Protein AF-A0A9C9TJA9-F1 (afdb_monomer)

Solvent-accessible surface area (backbone atoms only — not comparable to full-atom values): 16459 Å² total; per-residue (Å²): 134,87,83,92,86,90,84,87,86,84,85,90,78,91,80,88,77,89,75,87,79,79,89,75,90,73,83,76,78,84,75,74,81,75,71,89,70,82,75,82,78,64,91,88,72,79,74,84,71,80,80,73,92,78,68,75,77,91,68,91,74,79,90,74,82,88,74,81,72,79,72,62,87,61,77,81,62,70,79,78,72,82,62,72,83,33,58,70,54,94,66,78,93,71,72,67,82,57,63,80,79,30,47,89,71,73,66,50,78,64,23,78,81,53,86,82,48,71,66,56,53,54,47,46,65,50,51,70,35,82,90,49,57,66,67,62,30,23,48,54,50,23,52,58,42,55,71,41,57,80,94,50,28,65,59,52,47,32,30,52,47,36,55,43,50,53,52,52,34,53,53,38,42,55,50,53,55,52,45,30,55,48,26,43,50,51,51,55,49,55,50,50,50,52,53,45,52,53,49,45,56,50,47,72,70,42,88,85,57,52,72,65,60,52,49,52,47,49,51,53,45,55,52,52,50,50,56,51,52,57,50,57,64,48,43,61,64,64,56,42,50,61,52,54,54,48,53,49,50,36,49,42,29,47,28,42,62,73,40,109

Organism: NCBI:txid182270

pLDDT: mean 80.6, std 22.9, range [32.38, 98.69]

Foldseek 3Di:
DDDDDDDDDDDDDDDDDDDDDDDDPDDDPDDDPDDDDDDDDDPPDDDPDDDDPPPDDPDDDDDDDDDDDPPDPCPPPDDDDCPPVLQDDPDDDDQADDCVLAADADDLVLLVPDDDDPVLVVLLVVLLDLVDDLVNNLVSLLVVLLPDDPVCSRSSLSNSLSSNRVVLSVVLNVLSVVSSVLSVVLVVLVVVLVVLVVVLVVLVVDPPRDPVNNVVSVVVSVVSVVVSVVSVVCSVVSNCVSVSSVVSSNSNSVSSNVND

Secondary structure (DSSP, 8-state):
------------------------------------PPPPPPTT--PPPPPPTTPPP---PPP-----PPPPGGGG-PPPP---TT--SSS-------HHHH--SS-GGGGGGSPPPHHHHHHHHHHT-TTS-HHHHHHHHHHHHHTS-HHHHHHHHHHHHHHHHHHHHHHHHHHHHHHHHHHHHHHHHHHHHHHHHHHHHHHHH-TT--HHHHHHHHHHHHHHHHHHHHHHHHHHHHHHHHHHHHHHHHHHHHHHHTT-

Mean predicted aligned error: 16.23 Å

Nearest PDB structures (foldseek):
  7n6g-assembly1_3H  TM=7.138E-01  e=9.941E+00  Chlamydomonas reinhardtii
  2efl-assembly1_A-2  TM=2.798E-01  e=6.092E-01  Homo sapiens
  4bne-assembly1_B  TM=3.082E-01  e=1.497E+00  Gallus gallus
  2ap3-assembly1_A  TM=2.832E-01  e=1.570E+00  Staphylococcus aureus subsp. aureus MW2

Radius of gyration: 35.55 Å; Cα contacts (8 Å, |Δi|>4): 160; chains: 1; bounding box: 127×49×78 Å

Sequence (260 aa):
MSTNAHHRMGGAALVAGSLVLLSHLAVLPATAQDGAAPRDIPEGFVLPGPPPVNAPEAGEAKPSSPAETPANPMTFARTPEKGTTDWPCIQRRVDTISPAQIWNGPDVADAANVERTDAMRALVDRVVARRLPLDEAATMVKDFVGELPEAEREATATAIVADILDRLNRERGEVMVGIERYGAKQKALAQRLREQSSEFARLRQQPDTSPTEIEEARQALLWDTRIFDERRQSLTYVCEVPVLIEQRAFGLGRAIASAL

Structure (mmCIF, N/CA/C/O backbone):
data_AF-A0A9C9TJA9-F1
#
_entry.id   AF-A0A9C9TJA9-F1
#
loop_
_atom_site.group_PDB
_atom_site.id
_atom_site.type_symbol
_atom_site.label_atom_id
_atom_site.label_alt_id
_atom_site.label_comp_id
_atom_site.label_asym_id
_atom_site.label_entity_id
_atom_site.label_seq_id
_atom_site.pdbx_PDB_ins_code
_atom_site.Cartn_x
_atom_site.Cartn_y
_atom_site.Cartn_z
_atom_site.occupancy
_atom_site.B_iso_or_equiv
_atom_site.auth_seq_id
_atom_site.auth_comp_id
_atom_site.auth_asym_id
_atom_site.auth_atom_id
_atom_site.pdbx_PDB_model_num
ATOM 1 N N . MET A 1 1 ? -78.404 -13.183 2.599 1.00 40.84 1 MET A N 1
ATOM 2 C CA . MET A 1 1 ? -78.333 -14.515 1.958 1.00 40.84 1 MET A CA 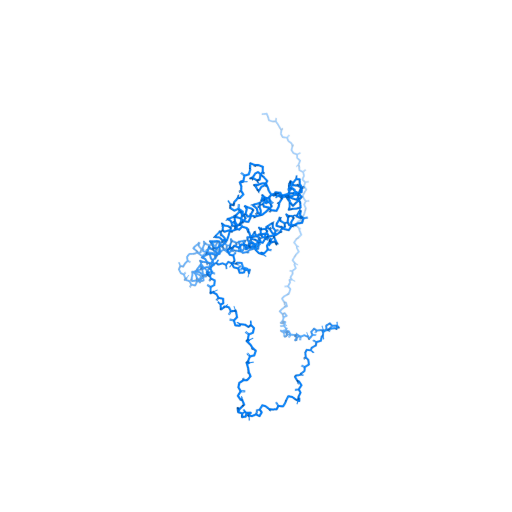1
ATOM 3 C C . MET A 1 1 ? -76.990 -15.100 2.385 1.00 40.84 1 MET A C 1
ATOM 5 O O . MET A 1 1 ? -75.979 -14.563 1.966 1.00 40.84 1 MET A O 1
ATOM 9 N N . SER A 1 2 ? -76.924 -15.839 3.504 1.00 37.56 2 SER A N 1
ATOM 10 C CA . SER A 1 2 ? -77.110 -17.314 3.600 1.00 37.56 2 SER A CA 1
ATOM 11 C C . SER A 1 2 ? -76.107 -18.034 2.689 1.00 37.56 2 SER A C 1
ATOM 13 O O . SER A 1 2 ? -76.121 -17.743 1.502 1.00 37.56 2 SER A O 1
ATOM 15 N N . THR A 1 3 ? -75.189 -18.916 3.105 1.00 39.16 3 THR A N 1
ATOM 16 C CA . THR A 1 3 ? -75.151 -19.995 4.132 1.00 39.16 3 THR A CA 1
ATOM 17 C C . THR A 1 3 ? -73.687 -20.510 4.152 1.00 39.16 3 THR A C 1
ATOM 19 O O . THR A 1 3 ? -73.081 -20.556 3.090 1.00 39.16 3 THR A O 1
ATOM 22 N N . ASN A 1 4 ? -72.964 -20.680 5.266 1.00 40.53 4 ASN A N 1
ATOM 23 C CA . ASN A 1 4 ? -72.946 -21.745 6.293 1.00 40.53 4 ASN A CA 1
ATOM 24 C C . ASN A 1 4 ? -72.588 -23.181 5.823 1.00 40.53 4 ASN A C 1
ATOM 26 O O . ASN A 1 4 ? -73.369 -23.764 5.080 1.00 40.53 4 ASN A O 1
ATOM 30 N N . ALA A 1 5 ? -71.470 -23.742 6.333 1.00 44.88 5 ALA A N 1
ATOM 31 C CA . ALA A 1 5 ? -71.237 -25.145 6.779 1.00 44.88 5 ALA A CA 1
ATOM 32 C C . ALA A 1 5 ? -69.712 -25.392 6.970 1.00 44.88 5 ALA A C 1
ATOM 34 O O . ALA A 1 5 ? -68.953 -25.330 6.013 1.00 44.88 5 ALA A O 1
ATOM 35 N N . HIS A 1 6 ? -69.158 -25.442 8.187 1.00 37.06 6 HIS A N 1
ATOM 36 C CA . HIS A 1 6 ? -69.114 -26.550 9.163 1.00 37.06 6 HIS A CA 1
ATOM 37 C C . HIS A 1 6 ? -68.239 -27.767 8.792 1.00 37.06 6 HIS A C 1
ATOM 39 O O . HIS A 1 6 ? -68.675 -28.671 8.084 1.00 37.06 6 HIS A O 1
ATOM 45 N N . HIS A 1 7 ? -67.098 -27.890 9.483 1.00 42.47 7 HIS A N 1
ATOM 46 C CA . HIS A 1 7 ? -66.641 -29.183 10.002 1.00 42.47 7 HIS A CA 1
ATOM 47 C C . HIS A 1 7 ? -66.142 -29.073 11.458 1.00 42.47 7 HIS A C 1
ATOM 49 O O . HIS A 1 7 ? -65.198 -28.355 11.772 1.00 42.47 7 HIS A O 1
ATOM 55 N N . ARG A 1 8 ? -66.880 -29.763 12.339 1.00 38.34 8 ARG A N 1
ATOM 56 C CA . ARG A 1 8 ? -66.531 -30.292 13.679 1.00 38.34 8 ARG A CA 1
ATOM 57 C C . ARG A 1 8 ? -65.649 -31.551 13.481 1.00 38.34 8 ARG A C 1
ATOM 59 O O . ARG A 1 8 ? -65.614 -32.045 12.366 1.00 38.34 8 ARG A O 1
ATOM 66 N N . MET A 1 9 ? -64.999 -32.235 14.425 1.00 33.66 9 MET A N 1
ATOM 67 C CA . MET A 1 9 ? -64.717 -32.180 15.871 1.00 33.66 9 MET A CA 1
ATOM 68 C C . MET A 1 9 ? -63.611 -33.231 16.136 1.00 33.66 9 MET A C 1
ATOM 70 O O . MET A 1 9 ? -63.484 -34.180 15.367 1.00 33.66 9 MET A O 1
ATOM 74 N N . GLY A 1 10 ? -62.925 -33.128 17.278 1.00 32.38 10 GLY A N 1
ATOM 75 C CA . GLY A 1 10 ? -62.121 -34.198 17.896 1.00 32.38 10 GLY A CA 1
ATOM 76 C C . GLY A 1 10 ? -60.856 -33.614 18.534 1.00 32.38 10 GLY A C 1
ATOM 77 O O . GLY A 1 10 ? -59.990 -33.156 17.809 1.00 32.38 10 GLY A O 1
ATOM 78 N N . GLY A 1 11 ? -60.677 -33.478 19.850 1.00 34.75 11 GLY A N 1
ATOM 79 C CA . GLY A 1 11 ? -61.286 -34.160 20.991 1.00 34.75 11 GLY A CA 1
ATOM 80 C C . GLY A 1 11 ? -60.306 -35.202 21.546 1.00 34.75 11 GLY A C 1
ATOM 81 O O . GLY A 1 11 ? -59.914 -36.086 20.797 1.00 34.75 11 GLY A O 1
ATOM 82 N N . ALA A 1 12 ? -60.009 -35.100 22.851 1.00 37.50 12 ALA A N 1
ATOM 83 C CA . ALA A 1 12 ? -59.157 -35.963 23.697 1.00 37.50 12 ALA A CA 1
ATOM 84 C C . ALA A 1 12 ? -57.653 -35.605 23.722 1.00 37.50 12 ALA A C 1
ATOM 86 O O . ALA A 1 12 ? -57.049 -35.374 22.688 1.00 37.50 12 ALA A O 1
ATOM 87 N N . ALA A 1 13 ? -56.953 -35.562 24.855 1.00 39.84 13 ALA A N 1
ATOM 88 C CA . ALA A 1 13 ? -57.318 -35.644 26.266 1.00 39.84 13 ALA A CA 1
ATOM 89 C C . ALA A 1 13 ? -56.135 -35.081 27.079 1.00 39.84 13 ALA A C 1
ATOM 91 O O . ALA A 1 13 ? -54.977 -35.292 26.722 1.00 39.84 13 ALA A O 1
ATOM 92 N N . LEU A 1 14 ? -56.435 -34.384 28.178 1.00 38.38 14 LEU A N 1
ATOM 93 C CA . LEU A 1 14 ? -55.469 -34.098 29.235 1.00 38.38 14 LEU A CA 1
ATOM 94 C C . LEU A 1 14 ? -55.040 -35.416 29.892 1.00 38.38 14 LEU A C 1
ATOM 96 O O . LEU A 1 14 ? -55.897 -36.185 30.324 1.00 38.38 14 LEU A O 1
ATOM 100 N N . VAL A 1 15 ? -53.736 -35.622 30.064 1.00 41.88 15 VAL A N 1
ATOM 101 C CA . VAL A 1 15 ? -53.210 -36.548 31.072 1.00 41.88 15 VAL A CA 1
ATOM 102 C C . VAL A 1 15 ? -52.389 -35.729 32.056 1.00 41.88 15 VAL A C 1
ATOM 104 O O . VAL A 1 15 ? -51.275 -35.297 31.771 1.00 41.88 15 VAL A O 1
ATOM 107 N N . ALA A 1 16 ? -52.995 -35.485 33.215 1.00 41.03 16 ALA A N 1
ATOM 108 C CA . ALA A 1 16 ? -52.315 -35.025 34.409 1.00 41.03 16 ALA A CA 1
ATOM 109 C C . ALA A 1 16 ? -51.511 -36.200 34.982 1.00 41.03 16 ALA A C 1
ATOM 111 O O . ALA A 1 16 ? -52.085 -37.200 35.408 1.00 41.03 16 ALA A O 1
ATOM 112 N N . GLY A 1 17 ? -50.186 -36.082 34.968 1.00 36.47 17 GLY A N 1
ATOM 113 C CA . GLY A 1 17 ? -49.270 -37.000 35.636 1.00 36.47 17 GLY A CA 1
ATOM 114 C C . GLY A 1 17 ? -48.483 -36.247 36.697 1.00 36.47 17 GLY A C 1
ATOM 115 O O . GLY A 1 17 ? -47.481 -35.608 36.393 1.00 36.47 17 GLY A O 1
ATOM 116 N N . SER A 1 18 ? -48.955 -36.300 37.940 1.00 41.09 18 SER A N 1
ATOM 117 C CA . SER A 1 18 ? -48.202 -35.868 39.114 1.00 41.09 18 SER A CA 1
ATOM 118 C C . SER A 1 18 ? -47.018 -36.812 39.331 1.00 41.09 18 SER A C 1
ATOM 120 O O . SER A 1 18 ? -47.214 -37.950 39.749 1.00 41.09 18 SER A O 1
ATOM 122 N N . LEU A 1 19 ? -45.791 -36.343 39.085 1.00 38.53 19 LEU A N 1
ATOM 123 C CA . LEU A 1 19 ? -44.588 -36.967 39.635 1.00 38.53 19 LEU A CA 1
ATOM 124 C C . LEU A 1 19 ? -44.055 -36.112 40.784 1.00 38.53 19 LEU A C 1
ATOM 126 O O . LEU A 1 19 ? -43.536 -35.015 40.597 1.00 38.53 19 LEU A O 1
ATOM 130 N N . VAL A 1 20 ? -44.204 -36.661 41.985 1.00 44.47 20 VAL A N 1
ATOM 131 C CA . VAL A 1 20 ? -43.515 -36.246 43.204 1.00 44.47 20 VAL A CA 1
ATOM 132 C C . VAL A 1 20 ? -42.023 -36.526 43.002 1.00 44.47 20 VAL A C 1
ATOM 134 O O . VAL A 1 20 ? -41.607 -37.681 43.056 1.00 44.47 20 VAL A O 1
ATOM 137 N N . LEU A 1 21 ? -41.210 -35.496 42.748 1.00 39.53 21 LEU A N 1
ATOM 138 C CA . LEU A 1 21 ? -39.756 -35.625 42.860 1.00 39.53 21 LEU A CA 1
ATOM 139 C C . LEU A 1 21 ? -39.354 -35.389 44.317 1.00 39.53 21 LEU A C 1
ATOM 141 O O . LEU A 1 21 ? -39.390 -34.264 44.817 1.00 39.53 21 LEU A O 1
ATOM 145 N N . LEU A 1 22 ? -38.985 -36.481 44.988 1.00 39.53 22 LEU A N 1
ATOM 146 C CA . LEU A 1 22 ? -38.330 -36.456 46.287 1.00 39.53 22 LEU A CA 1
ATOM 147 C C . LEU A 1 22 ? -37.026 -35.657 46.217 1.00 39.53 22 LEU A C 1
ATOM 149 O O . LEU A 1 22 ? -36.171 -35.865 45.357 1.00 39.53 22 LEU A O 1
ATOM 153 N N . SER A 1 23 ? -36.878 -34.773 47.194 1.00 47.47 23 SER A N 1
ATOM 154 C CA . SER A 1 23 ? -35.664 -34.041 47.508 1.00 47.47 23 SER A CA 1
ATOM 155 C C . SER A 1 23 ? -34.582 -35.002 48.014 1.00 47.47 23 SER A C 1
ATOM 157 O O . SER A 1 23 ? -34.663 -35.494 49.137 1.00 47.47 23 SER A O 1
ATOM 159 N N . HIS A 1 24 ? -33.532 -35.215 47.222 1.00 39.81 24 HIS A N 1
ATOM 160 C CA . HIS A 1 24 ? -32.252 -35.709 47.724 1.00 39.81 24 HIS A CA 1
ATOM 161 C C . HIS A 1 24 ? -31.184 -34.635 47.513 1.00 39.81 24 HIS A C 1
ATOM 163 O O . HIS A 1 24 ? -30.660 -34.447 46.419 1.00 39.81 24 HIS A O 1
ATOM 169 N N . LEU A 1 25 ? -30.877 -33.918 48.597 1.00 47.50 25 LEU A N 1
ATOM 170 C CA . LEU A 1 25 ? -29.637 -33.166 48.762 1.00 47.50 25 LEU A CA 1
ATOM 171 C C . LEU A 1 25 ? -28.480 -34.173 48.811 1.00 47.50 25 LEU A C 1
ATOM 173 O O . LEU A 1 25 ? -28.173 -34.726 49.865 1.00 47.50 25 LEU A O 1
ATOM 177 N N . ALA A 1 26 ? -27.855 -34.430 47.664 1.00 40.28 26 ALA A N 1
ATOM 178 C CA . AL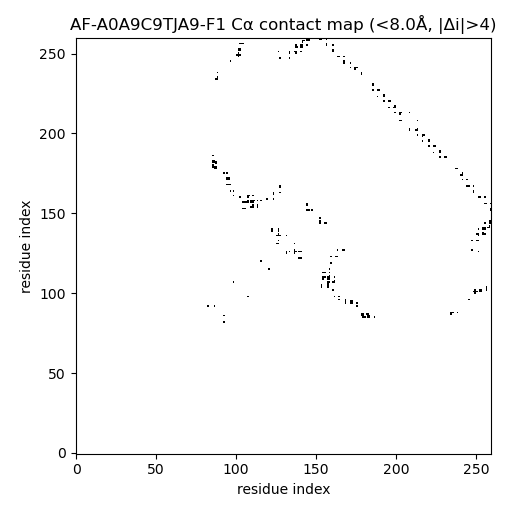A A 1 26 ? -26.541 -35.052 47.614 1.00 40.28 26 ALA A CA 1
ATOM 179 C C . ALA A 1 26 ? -25.488 -33.943 47.730 1.00 40.28 26 ALA A C 1
ATOM 181 O O . ALA A 1 26 ? -25.302 -33.140 46.817 1.00 40.28 26 ALA A O 1
ATOM 182 N N . VAL A 1 27 ? -24.817 -33.884 48.880 1.00 45.72 27 VAL A N 1
ATOM 183 C CA . VAL A 1 27 ? -23.577 -33.124 49.049 1.00 45.72 27 VAL A CA 1
ATOM 184 C C . VAL A 1 27 ? -22.517 -33.804 48.182 1.00 45.72 27 VAL A C 1
ATOM 186 O O . VAL A 1 27 ? -22.102 -34.924 48.472 1.00 45.72 27 VAL A O 1
ATOM 189 N N . LEU A 1 28 ? -22.111 -33.151 47.094 1.00 44.16 28 LEU A N 1
ATOM 190 C CA . LEU A 1 28 ? -20.959 -33.570 46.298 1.00 44.16 28 LEU A CA 1
ATOM 191 C C . LEU A 1 28 ? -19.680 -33.214 47.074 1.00 44.16 28 LEU A C 1
ATOM 193 O O . LEU A 1 28 ? -19.512 -32.044 47.430 1.00 44.16 28 LEU A O 1
ATOM 197 N N . PRO A 1 29 ? -18.763 -34.161 47.342 1.00 40.44 29 PRO A N 1
ATOM 198 C CA . PRO A 1 29 ? -17.432 -33.797 47.791 1.00 40.44 29 PRO A CA 1
ATOM 199 C C . PRO A 1 29 ? -16.705 -33.112 46.630 1.00 40.44 29 PRO A C 1
ATOM 201 O O . PRO A 1 29 ? -16.722 -33.588 45.495 1.00 40.44 29 PRO A O 1
ATOM 204 N N . ALA A 1 30 ? -16.068 -31.979 46.916 1.00 43.53 30 ALA A N 1
ATOM 205 C CA . ALA A 1 30 ? -15.140 -31.344 45.997 1.00 43.53 30 ALA A CA 1
ATOM 206 C C . ALA A 1 30 ? -13.962 -32.297 45.748 1.00 43.53 30 ALA A C 1
ATOM 208 O O . ALA A 1 30 ? -13.115 -32.487 46.619 1.00 43.53 30 ALA A O 1
ATOM 209 N N . THR A 1 31 ? -13.905 -32.911 44.568 1.00 43.03 31 THR A N 1
ATOM 210 C CA . THR A 1 31 ? -12.679 -33.550 44.091 1.00 43.03 31 THR A CA 1
ATOM 211 C C . THR A 1 31 ? -11.740 -32.441 43.638 1.00 43.03 31 THR A C 1
ATOM 213 O O . THR A 1 31 ? -12.030 -31.723 42.678 1.00 43.03 31 THR A O 1
ATOM 216 N N . ALA A 1 32 ? -10.637 -32.275 44.365 1.00 42.22 32 ALA A N 1
ATOM 217 C CA . ALA A 1 32 ? -9.493 -31.501 43.915 1.00 42.22 32 ALA A CA 1
ATOM 218 C C . ALA A 1 32 ? -9.085 -31.974 42.510 1.00 42.22 32 ALA A C 1
ATOM 220 O O . ALA A 1 32 ? -9.099 -33.172 42.235 1.00 42.22 32 ALA A O 1
ATOM 221 N N . GLN A 1 33 ? -8.765 -31.037 41.616 1.00 44.62 33 GLN A N 1
ATOM 222 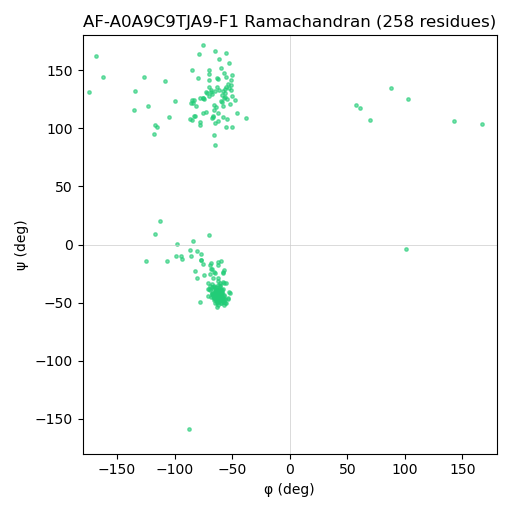C CA . GLN A 1 33 ? -8.150 -31.360 40.332 1.00 44.62 33 GLN A CA 1
ATOM 223 C C . GLN A 1 33 ? -6.844 -32.106 40.603 1.00 44.62 33 GLN A C 1
ATOM 225 O O . GLN A 1 33 ? -5.879 -31.515 41.091 1.00 44.62 33 GLN A O 1
ATOM 230 N N . ASP A 1 34 ? -6.840 -33.400 40.292 1.00 45.41 34 ASP A N 1
ATOM 231 C CA . ASP A 1 34 ? -5.622 -34.186 40.201 1.00 45.41 34 ASP A CA 1
ATOM 232 C C . ASP A 1 34 ? -4.668 -33.509 39.214 1.00 45.41 34 ASP A C 1
ATOM 234 O O . ASP A 1 34 ? -5.066 -32.981 38.170 1.00 45.41 34 ASP A O 1
ATOM 238 N N . GLY A 1 35 ? -3.408 -33.453 39.637 1.00 44.16 35 GLY A N 1
ATOM 239 C CA . GLY A 1 35 ? -2.364 -32.623 39.066 1.00 44.16 35 GLY A CA 1
ATOM 240 C C . GLY A 1 35 ? -2.180 -32.785 37.561 1.00 44.16 35 GLY A C 1
ATOM 241 O O . GLY A 1 35 ? -2.478 -33.815 36.960 1.00 44.16 35 GLY A O 1
ATOM 242 N N . ALA A 1 36 ? -1.624 -31.736 36.960 1.00 49.03 36 ALA A N 1
ATOM 243 C CA . ALA A 1 36 ? -1.067 -31.784 35.622 1.00 49.03 36 ALA A CA 1
ATOM 244 C C . ALA A 1 36 ? -0.102 -32.976 35.508 1.00 49.03 36 ALA A C 1
ATOM 246 O O . ALA A 1 36 ? 1.037 -32.915 35.972 1.00 49.03 36 ALA A O 1
ATOM 247 N N . ALA A 1 37 ? -0.571 -34.068 34.907 1.00 54.75 37 ALA A N 1
ATOM 248 C CA . ALA A 1 37 ? 0.290 -35.165 34.513 1.00 54.75 37 ALA A CA 1
ATOM 249 C C . ALA A 1 37 ? 1.304 -34.628 33.481 1.00 54.75 37 ALA A C 1
ATOM 251 O O . ALA A 1 37 ? 0.899 -33.906 32.558 1.00 54.75 37 ALA A O 1
ATOM 252 N N . PRO A 1 38 ? 2.607 -34.931 33.623 1.00 56.75 38 PRO A N 1
ATOM 253 C CA . PRO A 1 38 ? 3.604 -34.565 32.628 1.00 56.75 38 PRO A CA 1
ATOM 254 C C . PRO A 1 38 ? 3.198 -35.142 31.271 1.00 56.75 38 PRO A C 1
ATOM 256 O O . PRO A 1 38 ? 2.908 -36.329 31.159 1.00 56.75 38 PRO A O 1
ATOM 259 N N . ARG A 1 39 ? 3.137 -34.294 30.243 1.00 67.69 39 ARG A N 1
ATOM 260 C CA . ARG A 1 39 ? 2.951 -34.761 28.867 1.00 67.69 39 ARG A CA 1
ATOM 261 C C . ARG A 1 39 ? 4.243 -35.430 28.416 1.00 67.69 39 ARG A C 1
ATOM 263 O O . ARG A 1 39 ? 5.307 -34.829 28.571 1.00 67.69 39 ARG A O 1
ATOM 270 N N . ASP A 1 40 ? 4.137 -36.632 27.860 1.00 70.19 40 ASP A N 1
ATOM 271 C CA . ASP A 1 40 ? 5.284 -37.355 27.316 1.00 70.19 40 ASP A CA 1
ATOM 272 C C . ASP A 1 40 ? 5.997 -36.514 26.249 1.00 70.19 40 ASP A C 1
ATOM 274 O O . ASP A 1 40 ? 5.373 -35.901 25.377 1.00 70.19 40 ASP A O 1
ATOM 278 N N . ILE A 1 41 ? 7.323 -36.460 26.355 1.00 67.94 41 ILE A N 1
ATOM 279 C CA . ILE A 1 41 ? 8.187 -35.747 25.418 1.00 67.94 41 ILE A CA 1
ATOM 280 C C . ILE A 1 41 ? 8.282 -36.591 24.134 1.00 67.94 41 ILE A C 1
ATOM 282 O O . ILE A 1 41 ? 8.631 -37.768 24.224 1.00 67.94 41 ILE A O 1
ATOM 286 N N . PRO A 1 42 ? 7.993 -36.034 22.944 1.00 68.88 42 PRO A N 1
ATOM 287 C CA . PRO A 1 42 ? 8.071 -36.781 21.691 1.00 68.88 42 PRO A CA 1
ATOM 288 C C . PRO A 1 42 ? 9.503 -37.256 21.399 1.00 68.88 42 PRO A C 1
ATOM 290 O O . PRO A 1 42 ? 10.471 -36.534 21.659 1.00 68.88 42 PRO A O 1
ATOM 293 N N . GLU A 1 43 ? 9.639 -38.459 20.829 1.00 66.19 43 GLU A N 1
ATOM 294 C CA . GLU A 1 43 ? 10.943 -38.988 20.416 1.00 66.19 43 GLU A CA 1
ATOM 295 C C . GLU A 1 43 ? 11.645 -38.022 19.447 1.00 66.19 43 GLU A C 1
ATOM 297 O O . GLU A 1 43 ? 11.054 -37.545 18.477 1.00 66.19 43 GLU A O 1
ATOM 302 N N . GLY A 1 44 ? 12.915 -37.713 19.730 1.00 63.31 44 GLY A N 1
ATOM 303 C CA . GLY A 1 44 ? 13.732 -36.773 18.953 1.00 63.31 44 GLY A CA 1
ATOM 304 C C . GLY A 1 44 ? 13.876 -35.372 19.561 1.00 63.31 44 GLY A C 1
ATOM 305 O O . GLY A 1 44 ? 14.638 -34.561 19.034 1.00 63.31 44 GLY A O 1
ATOM 306 N N . PHE A 1 45 ? 13.213 -35.073 20.683 1.00 59.03 45 PHE A N 1
ATOM 307 C CA . PHE A 1 45 ? 13.437 -33.826 21.417 1.00 59.03 45 PHE A CA 1
ATOM 308 C C . PHE A 1 45 ? 14.724 -33.902 22.259 1.00 59.03 45 PHE A C 1
ATOM 310 O O . PHE A 1 45 ? 14.773 -34.564 23.297 1.00 59.03 45 PHE A O 1
ATOM 317 N N . VAL A 1 46 ? 15.783 -33.220 21.817 1.00 71.75 46 VAL A N 1
ATOM 318 C CA . VAL A 1 46 ? 17.046 -33.117 22.562 1.00 71.75 46 VAL A CA 1
ATOM 319 C C . VAL A 1 46 ? 16.930 -32.000 23.598 1.00 71.75 46 VAL A C 1
ATOM 321 O O . VAL A 1 46 ? 16.888 -30.820 23.251 1.00 71.75 46 VAL A O 1
ATOM 324 N N . LEU A 1 47 ? 16.900 -32.368 24.880 1.00 59.88 47 LEU A N 1
ATOM 325 C CA . LEU A 1 47 ? 17.067 -31.412 25.973 1.00 59.88 47 LEU A CA 1
ATOM 326 C C . LEU A 1 47 ? 18.512 -30.884 25.958 1.00 59.88 47 LEU A C 1
ATOM 328 O O . LEU A 1 47 ? 19.440 -31.695 25.885 1.00 59.88 47 LEU A O 1
ATOM 332 N N . PRO A 1 48 ? 18.740 -29.560 26.036 1.00 63.91 48 PRO A N 1
ATOM 333 C CA . PRO A 1 48 ? 20.088 -29.032 26.183 1.00 63.91 48 PRO A CA 1
ATOM 334 C C . PRO A 1 48 ? 20.701 -29.601 27.466 1.00 63.91 48 PRO A C 1
ATOM 336 O O . PRO A 1 48 ? 20.130 -29.481 28.551 1.00 63.91 48 PRO A O 1
ATOM 339 N N . GLY A 1 49 ? 21.840 -30.278 27.319 1.00 60.44 49 GLY A N 1
ATOM 340 C CA . GLY A 1 49 ? 22.562 -30.866 28.440 1.00 60.44 49 GLY A CA 1
ATOM 341 C C . GLY A 1 49 ? 23.027 -29.803 29.441 1.00 60.44 49 GLY A C 1
ATOM 342 O O . GLY A 1 49 ? 23.128 -28.622 29.092 1.00 60.44 49 GLY A O 1
ATOM 343 N N . PRO A 1 50 ? 23.323 -30.201 30.690 1.00 62.75 50 PRO A N 1
ATOM 344 C CA . PRO A 1 50 ? 23.908 -29.294 31.664 1.00 62.75 50 PRO A CA 1
ATOM 345 C C . PRO A 1 50 ? 25.226 -28.713 31.123 1.00 62.75 50 PRO A C 1
ATOM 347 O O . PRO A 1 50 ? 25.940 -29.396 30.380 1.00 62.75 50 PRO A O 1
ATOM 350 N N . PRO A 1 51 ? 25.562 -27.460 31.480 1.00 49.31 51 PRO A N 1
ATOM 351 C CA . PRO A 1 51 ? 26.815 -26.847 31.062 1.00 49.31 51 PRO A CA 1
ATOM 352 C C . PRO A 1 51 ? 28.005 -27.727 31.480 1.00 49.31 51 PRO A C 1
ATOM 354 O O . PRO A 1 51 ? 27.957 -28.358 32.542 1.00 49.31 51 PRO A O 1
ATOM 357 N N . PRO A 1 52 ? 29.075 -27.799 30.668 1.00 58.00 52 PRO A N 1
ATOM 358 C CA . PRO A 1 52 ? 30.225 -28.636 30.975 1.00 58.00 52 PRO A CA 1
ATOM 359 C C . PRO A 1 52 ? 30.853 -28.205 32.304 1.00 58.00 52 PRO A C 1
ATOM 361 O O . PRO A 1 52 ? 31.281 -27.064 32.464 1.00 58.00 52 PRO A O 1
ATOM 364 N N . VAL A 1 53 ? 30.964 -29.148 33.240 1.00 56.03 53 VAL A N 1
ATOM 365 C CA . VAL A 1 53 ? 31.532 -28.954 34.590 1.00 56.03 53 VAL A CA 1
ATOM 366 C C . VAL A 1 53 ? 33.052 -28.734 34.608 1.00 56.03 53 VAL A C 1
ATOM 368 O O . VAL A 1 53 ? 33.655 -28.685 35.672 1.00 56.03 53 VAL A O 1
ATOM 371 N N . ASN A 1 54 ? 33.670 -28.576 33.435 1.00 56.78 54 ASN A N 1
ATOM 372 C CA . ASN A 1 54 ? 35.105 -28.341 33.269 1.00 56.78 54 ASN A CA 1
ATOM 373 C C . ASN A 1 54 ? 35.414 -26.936 32.725 1.00 56.78 54 ASN A C 1
ATOM 375 O O . ASN A 1 54 ? 36.484 -26.725 32.157 1.00 56.78 54 ASN A O 1
ATOM 379 N N . ALA A 1 55 ? 34.491 -25.976 32.853 1.00 44.09 55 ALA A N 1
ATOM 380 C CA . ALA A 1 55 ? 34.831 -24.575 32.628 1.00 44.09 55 ALA A CA 1
ATOM 381 C C . ALA A 1 55 ? 35.851 -24.147 33.703 1.00 44.09 55 ALA A C 1
ATOM 383 O O . ALA A 1 55 ? 35.526 -24.230 34.889 1.00 44.09 55 ALA A O 1
ATOM 384 N N . PRO A 1 56 ? 37.082 -23.741 33.337 1.00 46.50 56 PRO A N 1
ATOM 385 C CA . PRO A 1 56 ? 38.042 -23.275 34.325 1.00 46.50 56 PRO A CA 1
ATOM 386 C C . PRO A 1 56 ? 37.494 -22.017 35.004 1.00 46.50 56 PRO A C 1
ATOM 388 O O . PRO A 1 56 ? 36.963 -21.124 34.339 1.00 46.50 56 PRO A O 1
ATOM 391 N N . GLU A 1 57 ? 37.610 -21.966 36.332 1.00 40.72 57 GLU A N 1
ATOM 392 C CA . GLU A 1 57 ? 37.268 -20.792 37.131 1.00 40.72 57 GLU A CA 1
ATOM 393 C C . GLU A 1 57 ? 37.993 -19.565 36.567 1.00 40.72 57 GLU A C 1
ATOM 395 O O . GLU A 1 57 ? 39.176 -19.636 36.220 1.00 40.72 57 GLU A O 1
ATOM 400 N N . ALA A 1 58 ? 37.270 -18.449 36.436 1.00 43.00 58 ALA A N 1
ATOM 401 C CA . ALA A 1 58 ? 37.807 -17.193 35.934 1.00 43.00 58 ALA A CA 1
ATOM 402 C C . ALA A 1 58 ? 38.866 -16.651 36.908 1.00 43.00 58 ALA A C 1
ATOM 404 O O . ALA A 1 58 ? 3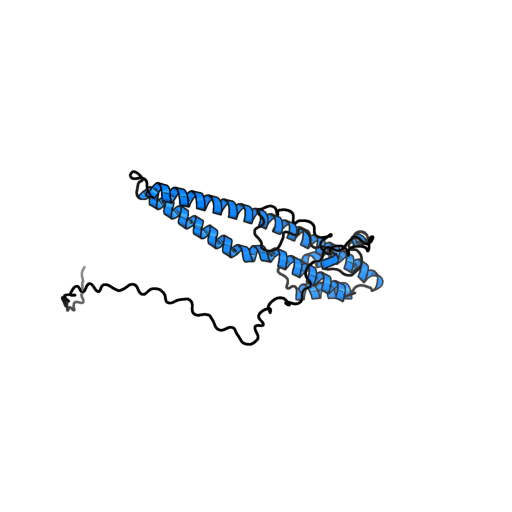8.580 -15.852 37.796 1.00 43.00 58 ALA A O 1
ATOM 405 N N . GLY A 1 59 ? 40.096 -17.127 36.739 1.00 35.88 59 GLY A N 1
ATOM 406 C CA . GLY A 1 59 ? 41.285 -16.586 37.366 1.00 35.88 59 GLY A CA 1
ATOM 407 C C . GLY A 1 59 ? 41.610 -15.228 36.757 1.00 35.88 59 GLY A C 1
ATOM 408 O O . GLY A 1 59 ? 41.693 -15.069 35.540 1.00 35.88 59 GLY A O 1
ATOM 409 N N . GLU A 1 60 ? 41.782 -14.251 37.633 1.00 39.53 60 GLU A N 1
ATOM 410 C CA . GLU A 1 60 ? 42.146 -12.870 37.349 1.00 39.53 60 GLU A CA 1
ATOM 411 C C . GLU A 1 60 ? 43.450 -12.804 36.528 1.00 39.53 60 GLU A C 1
ATOM 413 O O . GLU A 1 60 ? 44.558 -12.988 37.039 1.00 39.53 60 GLU A O 1
ATOM 418 N N . ALA A 1 61 ? 43.322 -12.591 35.216 1.00 36.41 61 ALA A N 1
ATOM 419 C CA . ALA A 1 61 ? 44.454 -12.484 34.303 1.00 36.41 61 ALA A CA 1
ATOM 420 C C . ALA A 1 61 ? 44.985 -11.040 34.265 1.00 36.41 61 ALA A C 1
ATOM 422 O O . ALA A 1 61 ? 44.269 -10.095 33.934 1.00 36.41 61 ALA A O 1
ATOM 423 N N . LYS A 1 62 ? 46.274 -10.882 34.594 1.00 34.19 62 LYS A N 1
ATOM 424 C CA . LYS A 1 62 ? 47.044 -9.631 34.473 1.00 34.19 62 LYS A CA 1
ATOM 425 C C . LYS A 1 62 ? 47.103 -9.123 33.019 1.00 34.19 62 LYS A C 1
ATOM 427 O O . LYS A 1 62 ? 47.083 -9.931 32.091 1.00 34.19 62 LYS A O 1
ATOM 432 N N . PRO A 1 63 ? 47.242 -7.799 32.805 1.00 40.78 63 PRO A N 1
ATOM 433 C CA . PRO A 1 63 ? 47.061 -7.191 31.494 1.00 40.78 63 PRO A CA 1
ATOM 434 C C . PRO A 1 63 ? 48.254 -7.471 30.575 1.00 40.78 63 PRO A C 1
ATOM 436 O O . PRO A 1 63 ? 49.398 -7.154 30.901 1.00 40.78 63 PRO A O 1
ATOM 439 N N . SER A 1 64 ? 47.965 -8.013 29.395 1.00 37.66 64 SER A N 1
ATOM 440 C CA . SER A 1 64 ? 48.838 -7.931 28.223 1.00 37.66 64 SER A CA 1
ATOM 441 C C . SER A 1 64 ? 48.200 -6.978 27.203 1.00 37.66 64 SER A C 1
ATOM 443 O O . SER A 1 64 ? 46.980 -6.886 27.096 1.00 37.66 64 SER A O 1
ATOM 445 N N . SER A 1 65 ? 49.050 -6.180 26.556 1.00 41.41 65 SER A N 1
ATOM 446 C CA . SER A 1 65 ? 48.713 -5.067 25.650 1.00 41.41 65 SER A CA 1
ATOM 447 C C . SER A 1 65 ? 47.995 -5.506 24.354 1.00 41.41 65 SER A C 1
ATOM 449 O O . SER A 1 65 ? 47.942 -6.700 24.066 1.00 41.41 65 SER A O 1
ATOM 451 N N . PRO A 1 66 ? 47.402 -4.564 23.590 1.00 43.09 66 PRO A N 1
ATOM 452 C CA . PRO A 1 66 ? 46.067 -4.710 23.023 1.00 43.09 66 PRO A CA 1
ATOM 453 C C . PRO A 1 66 ? 46.067 -5.522 21.728 1.00 43.09 66 PRO A C 1
ATOM 455 O O . PRO A 1 66 ? 46.515 -5.051 20.685 1.00 43.09 66 PRO A O 1
ATOM 458 N N . ALA A 1 67 ? 45.497 -6.722 21.787 1.00 37.50 67 ALA A N 1
ATOM 459 C CA . ALA A 1 67 ? 44.945 -7.362 20.606 1.00 37.50 67 ALA A CA 1
ATOM 460 C C . ALA A 1 67 ? 43.522 -6.826 20.411 1.00 37.50 67 ALA A C 1
ATOM 462 O O . ALA A 1 67 ? 42.691 -6.894 21.316 1.00 37.50 67 ALA A O 1
ATOM 463 N N . GLU A 1 68 ? 43.301 -6.240 19.241 1.00 43.81 68 GLU A N 1
ATOM 464 C CA . GLU A 1 68 ? 42.039 -5.737 18.709 1.00 43.81 68 GLU A CA 1
ATOM 465 C C . GLU A 1 68 ? 40.867 -6.660 19.081 1.00 43.81 68 GLU A C 1
ATOM 467 O O . GLU A 1 68 ? 40.750 -7.786 18.596 1.00 43.81 68 GLU A O 1
ATOM 472 N N . THR A 1 69 ? 40.005 -6.193 19.988 1.00 46.31 69 THR A N 1
ATOM 473 C CA . THR A 1 69 ? 38.738 -6.856 20.299 1.00 46.31 69 THR A CA 1
ATOM 474 C C . THR A 1 69 ? 37.968 -7.023 18.989 1.00 46.31 69 THR A C 1
ATOM 476 O O . THR A 1 69 ? 37.737 -6.009 18.321 1.00 46.31 69 THR A O 1
ATOM 479 N N . PRO A 1 70 ? 37.537 -8.239 18.597 1.00 51.69 70 PRO A N 1
ATOM 480 C CA . PRO A 1 70 ? 36.676 -8.381 17.435 1.00 51.69 70 PRO A CA 1
ATOM 481 C C . PRO A 1 70 ? 35.431 -7.533 17.686 1.00 51.69 70 PRO A C 1
ATOM 483 O O . PRO A 1 70 ? 34.741 -7.711 18.694 1.00 51.69 70 PRO A O 1
ATOM 486 N N . ALA A 1 71 ? 35.213 -6.551 16.808 1.00 64.19 71 ALA A N 1
ATOM 487 C CA . ALA A 1 71 ? 34.107 -5.617 16.899 1.00 64.19 71 ALA A CA 1
ATOM 488 C C . ALA A 1 71 ? 32.820 -6.401 17.162 1.00 64.19 71 ALA A C 1
ATOM 490 O O . ALA A 1 71 ? 32.492 -7.331 16.423 1.00 64.19 71 ALA A O 1
ATOM 491 N N . ASN A 1 72 ? 32.114 -6.050 18.240 1.00 70.31 72 ASN A N 1
ATOM 492 C CA . ASN A 1 72 ? 30.826 -6.653 18.546 1.00 70.31 72 ASN A CA 1
ATOM 493 C C . ASN A 1 72 ? 29.956 -6.541 17.278 1.00 70.31 72 ASN A C 1
ATOM 495 O O . ASN A 1 72 ? 29.732 -5.414 16.823 1.00 70.31 72 ASN A O 1
ATOM 499 N N . PRO A 1 73 ? 29.470 -7.648 16.687 1.00 64.31 73 PRO A N 1
ATOM 500 C CA . PRO A 1 73 ? 28.696 -7.609 15.443 1.00 64.31 73 PRO A CA 1
ATOM 501 C C . PRO A 1 73 ? 27.409 -6.778 15.573 1.00 64.31 73 PRO A C 1
ATOM 503 O O . PRO A 1 73 ? 26.823 -6.368 14.575 1.00 64.31 73 PRO A O 1
ATOM 506 N N . MET A 1 74 ? 27.005 -6.453 16.804 1.00 62.75 74 MET A N 1
ATOM 507 C CA . MET A 1 74 ? 25.883 -5.573 17.118 1.00 62.75 74 MET A CA 1
ATOM 508 C C . MET A 1 74 ? 26.233 -4.076 17.114 1.00 62.75 74 MET A C 1
ATOM 510 O O . MET A 1 74 ? 25.363 -3.258 17.388 1.00 62.75 74 MET A O 1
ATOM 514 N N . THR A 1 75 ? 27.466 -3.677 16.783 1.00 70.31 75 THR A N 1
ATOM 515 C CA . THR A 1 75 ? 27.881 -2.255 16.760 1.00 70.31 75 THR A CA 1
ATOM 516 C C . THR A 1 75 ? 27.126 -1.442 15.696 1.00 70.31 75 THR A C 1
ATOM 518 O O . THR A 1 75 ? 26.935 -0.239 15.855 1.00 70.31 75 THR A O 1
ATOM 521 N N . PHE A 1 76 ? 26.617 -2.098 14.645 1.00 69.00 76 PHE A N 1
ATOM 522 C CA . PHE A 1 76 ? 25.747 -1.485 13.630 1.00 69.00 76 PHE A CA 1
ATOM 523 C C . PHE A 1 76 ? 24.259 -1.474 14.021 1.00 69.00 76 PHE A C 1
ATOM 525 O O . PHE A 1 76 ? 23.444 -0.846 13.342 1.00 69.00 76 PHE A O 1
ATOM 532 N N . ALA A 1 77 ? 23.877 -2.173 15.095 1.00 64.88 77 ALA A N 1
ATOM 533 C CA . ALA A 1 77 ? 22.491 -2.249 15.529 1.00 64.88 77 ALA A CA 1
ATOM 534 C C . ALA A 1 77 ? 22.109 -0.957 16.261 1.00 64.88 77 ALA A C 1
ATOM 536 O O . ALA A 1 77 ? 22.451 -0.736 17.421 1.00 64.88 77 ALA A O 1
ATOM 537 N N . ARG A 1 78 ? 21.371 -0.085 15.574 1.00 68.94 78 ARG A N 1
ATOM 538 C CA . ARG A 1 78 ? 20.754 1.087 16.198 1.00 68.94 78 ARG A CA 1
ATOM 539 C C . ARG A 1 78 ? 19.617 0.632 17.114 1.00 68.94 78 ARG A C 1
ATOM 541 O O . ARG A 1 78 ? 18.797 -0.193 16.711 1.00 68.94 78 ARG A O 1
ATOM 548 N N . THR A 1 79 ? 19.537 1.201 18.319 1.00 57.69 79 THR A N 1
ATOM 549 C CA . THR A 1 79 ? 18.384 1.019 19.214 1.00 57.69 79 THR A CA 1
ATOM 550 C C . THR A 1 79 ? 17.104 1.303 18.431 1.00 57.69 79 THR A C 1
ATOM 552 O O . THR A 1 79 ? 17.032 2.359 17.790 1.00 57.69 79 THR A O 1
ATOM 555 N N . PRO A 1 80 ? 16.109 0.397 18.442 1.00 56.12 80 PRO A N 1
ATOM 556 C CA . PRO A 1 80 ? 14.875 0.638 17.720 1.00 56.12 80 PRO A CA 1
ATOM 557 C C . PRO A 1 80 ? 14.270 1.943 18.229 1.00 56.12 80 PRO A C 1
ATOM 559 O O . PRO A 1 80 ? 14.086 2.129 19.435 1.00 56.12 80 PRO A O 1
ATOM 562 N N . GLU A 1 81 ? 13.978 2.862 17.309 1.00 54.25 81 GLU A N 1
ATOM 563 C CA . GLU A 1 81 ? 13.097 3.980 17.620 1.00 54.25 81 GLU A CA 1
ATOM 564 C C . GLU A 1 81 ? 11.826 3.408 18.242 1.00 54.25 81 GLU A C 1
ATOM 566 O O . GLU A 1 81 ? 11.259 2.440 17.723 1.00 54.25 81 GLU A O 1
ATOM 571 N N . LYS A 1 82 ? 11.384 3.993 19.363 1.00 48.53 82 LYS A N 1
ATOM 572 C CA . LYS A 1 82 ? 10.025 3.756 19.846 1.00 48.53 82 LYS A CA 1
ATOM 573 C C . LYS A 1 82 ? 9.116 4.108 18.679 1.00 48.53 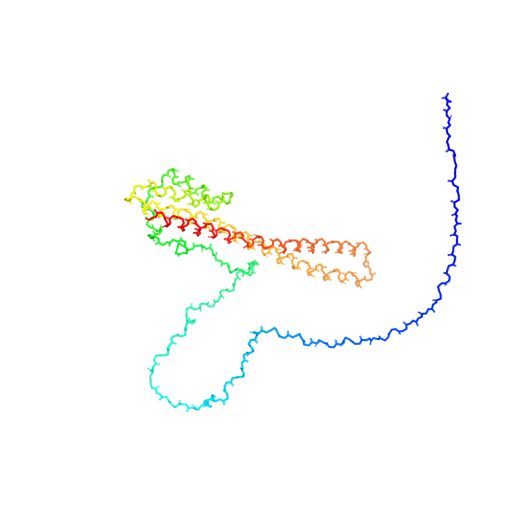82 LYS A C 1
ATOM 575 O O . LYS A 1 82 ? 9.031 5.281 18.323 1.00 48.53 82 LYS A O 1
ATOM 580 N N . GLY A 1 83 ? 8.518 3.091 18.058 1.00 53.09 83 GLY A N 1
ATOM 581 C CA . GLY A 1 83 ? 7.593 3.301 16.956 1.00 53.09 83 GLY A CA 1
ATOM 582 C C . GLY A 1 83 ? 6.569 4.347 17.370 1.00 53.09 83 GLY A C 1
ATOM 583 O O . GLY A 1 83 ? 6.210 4.422 18.550 1.00 53.09 83 GLY A O 1
ATOM 584 N N . THR A 1 84 ? 6.113 5.162 16.420 1.00 57.47 84 THR A N 1
ATOM 585 C CA . THR A 1 84 ? 4.873 5.917 16.602 1.00 57.47 84 THR A CA 1
ATOM 586 C C . THR A 1 84 ? 3.867 4.921 17.161 1.00 57.47 84 THR A C 1
ATOM 588 O O . THR A 1 84 ? 3.589 3.888 16.550 1.00 57.47 84 THR A O 1
ATOM 591 N N . THR A 1 85 ? 3.446 5.129 18.411 1.00 69.31 85 THR A N 1
ATOM 592 C CA . THR A 1 85 ? 2.869 4.048 19.221 1.00 69.31 85 THR A CA 1
ATOM 593 C C . THR A 1 85 ? 1.655 3.422 18.520 1.00 69.31 85 THR A C 1
ATOM 595 O O . THR A 1 85 ? 1.235 2.324 18.873 1.00 69.31 85 THR A O 1
ATOM 598 N N . ASP A 1 86 ? 1.031 4.146 17.590 1.00 90.69 86 ASP A N 1
ATOM 599 C CA . ASP A 1 86 ? -0.215 3.830 16.899 1.00 90.69 86 ASP A CA 1
ATOM 600 C C . ASP A 1 86 ? -0.087 2.844 15.736 1.00 90.69 86 ASP A C 1
ATOM 602 O O . ASP A 1 86 ? -1.118 2.417 15.224 1.00 90.69 86 ASP A O 1
ATOM 606 N N . TRP A 1 87 ? 1.123 2.426 15.355 1.00 93.94 87 TRP A N 1
ATOM 607 C CA . TRP A 1 87 ? 1.311 1.349 14.383 1.00 93.94 87 TRP A CA 1
ATOM 608 C C . TRP A 1 87 ? 0.798 0.004 14.944 1.00 93.94 87 TRP A C 1
ATOM 610 O O . TRP A 1 87 ? 1.349 -0.491 15.929 1.00 93.94 87 TRP A O 1
ATOM 620 N N . PRO A 1 88 ? -0.250 -0.611 14.358 1.00 94.25 88 PRO A N 1
ATOM 621 C CA . PRO A 1 88 ? -0.912 -1.777 14.942 1.00 94.25 88 PRO A CA 1
ATOM 622 C C . PRO A 1 88 ? -0.391 -3.127 14.417 1.00 94.25 88 PRO A C 1
ATOM 624 O O . PRO A 1 88 ? -0.780 -4.167 14.944 1.00 94.25 88 PRO A O 1
ATOM 627 N N . CYS A 1 89 ? 0.439 -3.143 13.371 1.00 94.12 89 CYS A N 1
ATOM 628 C CA . CYS A 1 89 ? 0.892 -4.381 12.734 1.00 94.12 89 CYS A CA 1
ATOM 629 C C . CYS A 1 89 ? 2.103 -4.996 13.444 1.00 94.12 89 CYS A C 1
ATOM 631 O O . CYS A 1 89 ? 2.942 -4.286 13.992 1.00 94.12 89 CYS A O 1
ATOM 633 N N . ILE A 1 90 ? 2.218 -6.329 13.376 1.00 90.06 90 ILE A N 1
ATOM 634 C CA . ILE A 1 90 ? 3.349 -7.087 13.946 1.00 90.06 90 ILE A CA 1
ATOM 635 C C . ILE A 1 90 ? 4.666 -6.721 13.247 1.00 90.06 90 ILE A C 1
ATOM 637 O O . ILE A 1 90 ? 5.705 -6.605 13.893 1.00 90.06 90 ILE A O 1
ATOM 641 N N . GLN A 1 91 ? 4.624 -6.527 11.926 1.00 87.00 91 GLN A N 1
ATOM 642 C CA . GLN A 1 91 ? 5.782 -6.091 11.150 1.00 87.00 91 GLN A CA 1
ATOM 643 C C . GLN A 1 91 ? 6.129 -4.641 11.474 1.00 87.00 91 GLN A C 1
ATOM 645 O O . GLN A 1 91 ? 5.235 -3.806 11.620 1.00 87.00 91 GLN A O 1
ATOM 650 N N . ARG A 1 92 ? 7.425 -4.321 11.546 1.00 90.00 92 ARG A N 1
ATOM 651 C CA . ARG A 1 92 ? 7.884 -2.944 11.755 1.00 90.00 92 ARG A CA 1
ATOM 652 C C . ARG A 1 92 ? 7.430 -2.057 10.593 1.00 90.00 92 ARG A C 1
ATOM 654 O O . ARG A 1 92 ? 7.480 -2.458 9.433 1.00 90.00 92 ARG A O 1
ATOM 661 N N . ARG A 1 93 ? 7.054 -0.817 10.908 1.00 90.50 93 ARG A N 1
ATOM 662 C CA . ARG A 1 93 ? 6.816 0.222 9.904 1.00 90.50 93 ARG A CA 1
ATOM 663 C C . ARG A 1 93 ? 8.111 0.514 9.140 1.00 90.50 93 ARG A C 1
ATOM 665 O O . ARG A 1 93 ? 9.068 1.029 9.714 1.00 90.50 93 ARG A O 1
ATOM 672 N N . VAL A 1 94 ? 8.120 0.176 7.854 1.00 89.56 94 VAL A N 1
ATOM 673 C CA . VAL A 1 94 ? 9.170 0.532 6.891 1.00 89.56 94 VAL A CA 1
ATOM 674 C C . VAL A 1 94 ? 8.507 1.281 5.747 1.00 89.56 94 VAL A C 1
ATOM 676 O O . VAL A 1 94 ? 7.614 0.736 5.089 1.00 89.56 94 VAL A O 1
ATOM 679 N N . ASP A 1 95 ? 8.927 2.529 5.563 1.00 85.69 95 ASP A N 1
ATOM 680 C CA . ASP A 1 95 ? 8.239 3.502 4.716 1.00 85.69 95 ASP A CA 1
ATOM 681 C C . ASP A 1 95 ? 8.354 3.203 3.233 1.00 85.69 95 ASP A C 1
ATOM 683 O O . ASP A 1 95 ? 7.358 3.243 2.513 1.00 85.69 95 ASP A O 1
ATOM 687 N N . THR A 1 96 ? 9.556 2.857 2.793 1.00 92.44 96 THR A N 1
ATOM 688 C CA . THR A 1 96 ? 9.865 2.663 1.385 1.00 92.44 96 THR A CA 1
ATOM 689 C C . THR A 1 96 ? 10.499 1.303 1.158 1.00 92.44 96 THR A C 1
ATOM 691 O O . THR A 1 96 ? 11.265 0.794 1.977 1.00 92.44 96 THR A O 1
ATOM 694 N N . ILE A 1 97 ? 10.161 0.718 0.019 1.00 95.94 97 ILE A N 1
ATOM 695 C CA . ILE A 1 97 ? 10.889 -0.382 -0.593 1.00 95.94 97 ILE A CA 1
ATOM 696 C C . ILE A 1 97 ? 12.116 0.244 -1.257 1.00 95.94 97 ILE A C 1
ATOM 698 O O . ILE A 1 97 ? 11.994 1.202 -2.025 1.00 95.94 97 ILE A O 1
ATOM 702 N N . SER A 1 98 ? 13.297 -0.262 -0.925 1.00 94.75 98 SER A N 1
ATOM 703 C CA . SER A 1 98 ? 14.554 0.177 -1.530 1.00 94.75 98 SER A CA 1
ATOM 704 C C . SER A 1 98 ? 14.749 -0.488 -2.898 1.00 94.75 98 SER A C 1
ATOM 706 O O . SER A 1 98 ? 14.443 -1.678 -3.026 1.00 94.75 98 SER A O 1
ATOM 708 N N . PRO A 1 99 ? 15.316 0.214 -3.900 1.00 93.69 99 PRO A N 1
ATOM 709 C CA . PRO A 1 99 ? 15.645 -0.386 -5.194 1.00 93.69 99 PRO A CA 1
ATOM 710 C C . PRO A 1 99 ? 16.486 -1.660 -5.054 1.00 93.69 99 PRO A C 1
ATOM 712 O O . PRO A 1 99 ? 16.182 -2.676 -5.672 1.00 93.69 99 PRO A O 1
ATOM 715 N N . ALA A 1 100 ? 17.464 -1.645 -4.142 1.00 92.12 100 ALA A N 1
ATOM 716 C CA . ALA A 1 100 ? 18.367 -2.768 -3.888 1.00 92.12 100 ALA A CA 1
ATOM 717 C C . ALA A 1 100 ? 17.663 -4.042 -3.379 1.00 92.12 100 ALA A C 1
ATOM 719 O O . ALA A 1 100 ? 18.264 -5.111 -3.365 1.00 92.12 100 ALA A O 1
ATOM 720 N N . GLN A 1 101 ? 16.406 -3.953 -2.931 1.00 91.75 101 GLN A N 1
ATOM 721 C CA . GLN A 1 101 ? 15.634 -5.127 -2.512 1.00 91.75 101 GLN A CA 1
ATOM 722 C C . GLN A 1 101 ? 14.987 -5.861 -3.693 1.00 91.75 101 GLN A C 1
ATOM 724 O O . GLN A 1 101 ? 14.648 -7.035 -3.557 1.00 91.75 101 GLN A O 1
ATOM 729 N N . ILE A 1 102 ? 14.776 -5.179 -4.823 1.00 93.44 102 ILE A N 1
ATOM 730 C CA . ILE A 1 102 ? 13.978 -5.696 -5.945 1.00 93.44 102 ILE A CA 1
ATOM 731 C C . ILE A 1 102 ? 14.726 -5.703 -7.284 1.00 93.44 102 ILE A C 1
ATOM 733 O O . ILE A 1 102 ? 14.253 -6.327 -8.233 1.00 93.44 102 ILE A O 1
ATOM 737 N N . TRP A 1 103 ? 15.861 -5.009 -7.375 1.00 94.25 103 TRP A N 1
ATOM 738 C CA . TRP A 1 103 ? 16.572 -4.748 -8.620 1.00 94.25 103 TRP A CA 1
ATOM 739 C C . TRP A 1 103 ? 18.073 -4.986 -8.472 1.00 94.25 103 TRP A C 1
ATOM 741 O O . TRP A 1 103 ? 18.690 -4.500 -7.528 1.00 94.25 103 TRP A O 1
ATOM 751 N N . ASN A 1 104 ? 18.643 -5.719 -9.434 1.00 90.19 104 ASN A N 1
ATOM 752 C CA . ASN A 1 104 ? 20.078 -6.028 -9.508 1.00 90.19 104 ASN A CA 1
ATOM 753 C C . ASN A 1 104 ? 20.755 -5.441 -10.762 1.00 90.19 104 ASN A C 1
ATOM 755 O O . ASN A 1 104 ? 21.882 -5.819 -11.068 1.00 90.19 104 ASN A O 1
ATOM 759 N N . GLY A 1 105 ? 20.056 -4.595 -11.525 1.00 89.31 105 GLY A N 1
ATOM 760 C CA . GLY A 1 105 ? 20.634 -3.893 -12.673 1.00 89.31 105 GLY A CA 1
ATOM 761 C C . GLY A 1 105 ? 21.291 -2.565 -12.269 1.00 89.31 105 GLY A C 1
ATOM 762 O O . GLY A 1 105 ? 21.616 -2.381 -11.092 1.00 89.31 105 GLY A O 1
ATOM 763 N N . PRO A 1 106 ? 21.467 -1.631 -13.221 1.00 92.38 106 PRO A N 1
ATOM 764 C CA . PRO A 1 106 ? 22.012 -0.297 -12.961 1.00 92.38 106 PRO A CA 1
ATOM 765 C C . PRO A 1 106 ? 21.256 0.487 -11.893 1.00 92.38 106 PRO A C 1
ATOM 767 O O . PRO A 1 106 ? 20.115 0.159 -11.548 1.00 92.38 106 PRO A O 1
ATOM 770 N N . ASP A 1 107 ? 21.881 1.556 -11.401 1.00 93.44 107 ASP A N 1
ATOM 771 C CA . ASP A 1 107 ? 21.245 2.445 -10.437 1.00 93.44 107 ASP A CA 1
ATOM 772 C C . ASP A 1 107 ? 19.962 3.034 -11.042 1.00 93.44 107 ASP A C 1
ATOM 774 O O . ASP A 1 107 ? 19.956 3.598 -12.136 1.00 93.44 107 ASP A O 1
ATOM 778 N N . VAL A 1 108 ? 18.851 2.926 -10.313 1.00 93.88 108 VAL A N 1
ATOM 779 C CA . VAL A 1 108 ? 17.572 3.513 -10.731 1.00 93.88 108 VAL A CA 1
ATOM 780 C C . VAL A 1 108 ? 17.646 5.038 -10.847 1.00 93.88 108 VAL A C 1
ATOM 782 O O . VAL A 1 108 ? 16.804 5.629 -11.516 1.00 93.88 108 VAL A O 1
ATOM 785 N N . ALA A 1 109 ? 18.648 5.687 -10.247 1.00 90.81 109 ALA A N 1
ATOM 786 C CA . ALA A 1 109 ? 18.928 7.103 -10.459 1.00 90.81 109 ALA A CA 1
ATOM 787 C C . ALA A 1 109 ? 19.286 7.423 -11.925 1.00 90.81 109 ALA A C 1
ATOM 789 O O . ALA A 1 109 ? 18.917 8.490 -12.425 1.00 90.81 109 ALA A O 1
ATOM 790 N N . ASP A 1 110 ? 19.915 6.488 -12.645 1.00 89.81 110 ASP A N 1
ATOM 791 C CA . ASP A 1 110 ? 20.295 6.664 -14.053 1.00 89.81 110 ASP A CA 1
ATOM 792 C C . ASP A 1 110 ? 19.073 6.707 -14.984 1.00 89.81 110 ASP A C 1
ATOM 794 O O . ASP A 1 110 ? 19.140 7.250 -16.093 1.00 89.81 110 ASP A O 1
ATOM 798 N N . ALA A 1 111 ? 17.914 6.232 -14.506 1.00 90.62 111 ALA A N 1
ATOM 799 C CA . ALA A 1 111 ? 16.647 6.298 -15.224 1.00 90.62 111 ALA A CA 1
ATOM 800 C C . ALA A 1 111 ? 16.232 7.729 -15.585 1.00 90.62 111 ALA A C 1
ATOM 802 O O . ALA A 1 111 ? 15.453 7.916 -16.518 1.00 90.62 111 ALA A O 1
ATOM 803 N N . ALA A 1 112 ? 16.705 8.758 -14.872 1.00 88.69 112 ALA A N 1
ATOM 804 C CA . ALA A 1 112 ? 16.369 10.154 -15.164 1.00 88.69 112 ALA A CA 1
ATOM 805 C C . ALA A 1 112 ? 16.746 10.579 -16.598 1.00 88.69 112 ALA A C 1
ATOM 807 O O . ALA A 1 112 ? 16.112 11.473 -17.154 1.00 88.69 112 ALA A O 1
ATOM 808 N N . ASN A 1 113 ? 17.722 9.903 -17.211 1.00 88.94 113 ASN A N 1
ATOM 809 C CA . ASN A 1 113 ? 18.215 10.206 -18.555 1.00 88.94 113 ASN A CA 1
ATOM 810 C C . ASN A 1 113 ? 17.423 9.514 -19.678 1.00 88.94 113 ASN A C 1
ATOM 812 O O . ASN A 1 113 ? 17.695 9.753 -20.853 1.00 88.94 113 ASN A O 1
ATOM 816 N N . VAL A 1 114 ? 16.456 8.657 -19.337 1.00 94.19 114 VAL A N 1
ATOM 817 C CA . VAL A 1 114 ? 15.649 7.902 -20.303 1.00 94.19 114 VAL A CA 1
ATOM 818 C C . VAL A 1 114 ? 14.295 8.582 -20.488 1.00 94.19 114 VAL A C 1
ATOM 820 O O . VAL A 1 114 ? 13.539 8.780 -19.530 1.00 94.19 114 VAL A O 1
ATOM 823 N N . GLU A 1 115 ? 13.961 8.935 -21.728 1.00 94.94 115 GLU A N 1
ATOM 824 C CA . GLU A 1 115 ? 12.641 9.468 -22.056 1.00 94.94 115 GLU A CA 1
ATOM 825 C C . GLU A 1 115 ? 11.573 8.381 -21.887 1.00 94.94 115 GLU A C 1
ATOM 827 O O . GLU A 1 115 ? 11.694 7.269 -22.398 1.00 94.94 115 GLU A O 1
ATOM 832 N N . ARG A 1 116 ? 10.495 8.700 -21.162 1.00 96.56 116 ARG A N 1
ATOM 833 C CA . ARG A 1 116 ? 9.374 7.771 -20.993 1.00 96.56 116 ARG A CA 1
ATOM 834 C C . ARG A 1 116 ? 8.485 7.854 -22.221 1.00 96.56 116 ARG A C 1
ATOM 836 O O . ARG A 1 116 ? 7.885 8.900 -22.477 1.00 96.56 116 ARG A O 1
ATOM 843 N N . THR A 1 117 ? 8.328 6.744 -22.926 1.00 97.38 117 THR A N 1
ATOM 844 C CA . THR A 1 117 ? 7.343 6.631 -24.006 1.00 97.38 117 THR A CA 1
ATOM 845 C C . THR A 1 117 ? 5.936 6.402 -23.446 1.00 97.38 117 THR A C 1
ATOM 847 O O . THR A 1 117 ? 5.757 6.012 -22.286 1.00 97.38 117 THR A O 1
ATOM 850 N N . ASP A 1 118 ? 4.907 6.611 -24.271 1.00 98.12 118 ASP A N 1
ATOM 851 C CA . ASP A 1 118 ? 3.524 6.290 -23.888 1.00 98.12 118 ASP A CA 1
ATOM 852 C C . ASP A 1 118 ? 3.336 4.795 -23.609 1.00 98.12 118 ASP A C 1
ATOM 854 O O . ASP A 1 118 ? 2.599 4.423 -22.696 1.00 98.12 118 ASP A O 1
ATOM 858 N N . ALA A 1 119 ? 4.050 3.939 -24.344 1.00 97.62 119 ALA A N 1
ATOM 859 C CA . ALA A 1 119 ? 4.012 2.496 -24.147 1.00 97.62 119 ALA A CA 1
ATOM 860 C C . ALA A 1 119 ? 4.583 2.094 -22.778 1.00 97.62 119 ALA A C 1
ATOM 862 O O . ALA A 1 119 ? 3.965 1.294 -22.077 1.00 97.62 119 ALA A O 1
ATOM 863 N N . MET A 1 120 ? 5.698 2.705 -22.353 1.00 98.12 120 MET A N 1
ATOM 864 C CA . MET A 1 120 ? 6.270 2.484 -21.017 1.00 98.12 120 MET A CA 1
ATOM 865 C C . MET A 1 120 ? 5.291 2.901 -19.918 1.00 98.12 120 MET A C 1
ATOM 867 O O . MET A 1 120 ? 5.017 2.121 -19.009 1.00 98.12 120 MET A O 1
ATOM 871 N N . ARG A 1 121 ? 4.708 4.104 -20.021 1.00 98.25 121 ARG A N 1
ATOM 872 C CA . ARG A 1 121 ? 3.715 4.587 -19.046 1.00 98.25 121 ARG A CA 1
ATOM 873 C C . ARG A 1 121 ? 2.511 3.650 -18.951 1.00 98.25 121 ARG A C 1
ATOM 875 O O . ARG A 1 121 ? 2.120 3.260 -17.854 1.00 98.25 121 ARG A O 1
ATOM 882 N N . ALA A 1 122 ? 1.962 3.249 -20.098 1.00 98.31 122 ALA A N 1
ATOM 883 C CA . ALA A 1 122 ? 0.815 2.350 -20.163 1.00 98.31 122 ALA A CA 1
ATOM 884 C C . ALA A 1 122 ? 1.126 0.952 -19.604 1.00 98.31 122 ALA A C 1
ATOM 886 O O . ALA A 1 122 ? 0.263 0.344 -18.964 1.00 98.31 122 ALA A O 1
ATOM 887 N N . LEU A 1 123 ? 2.344 0.444 -19.826 1.00 98.69 123 LEU A N 1
ATOM 888 C CA . LEU A 1 123 ? 2.815 -0.801 -19.228 1.00 98.69 123 LEU A CA 1
ATOM 889 C C . LEU A 1 123 ? 2.868 -0.673 -17.705 1.00 98.69 123 LEU A C 1
ATOM 891 O O . LEU A 1 123 ? 2.241 -1.481 -17.021 1.00 98.69 123 LEU A O 1
ATOM 895 N N . VAL A 1 124 ? 3.556 0.351 -17.185 1.00 98.56 124 VAL A N 1
ATOM 896 C CA . VAL A 1 124 ? 3.706 0.593 -15.741 1.00 98.56 124 VAL A CA 1
ATOM 897 C C . VAL A 1 124 ? 2.338 0.694 -15.069 1.00 98.56 124 VAL A C 1
ATOM 899 O O . VAL A 1 124 ? 2.077 -0.043 -14.120 1.00 98.56 124 VAL A O 1
ATOM 902 N N . ASP A 1 125 ? 1.427 1.520 -15.593 1.00 98.12 125 ASP A N 1
ATOM 903 C CA . ASP A 1 125 ? 0.073 1.678 -15.041 1.00 98.12 125 ASP A CA 1
ATOM 904 C C . ASP A 1 125 ? -0.711 0.357 -14.998 1.00 98.12 125 ASP A C 1
ATOM 906 O O . ASP A 1 125 ? -1.519 0.130 -14.091 1.00 98.12 125 ASP A O 1
ATOM 910 N N . ARG A 1 126 ? -0.471 -0.541 -15.958 1.00 98.19 126 ARG A N 1
ATOM 911 C CA . ARG A 1 126 ? -1.129 -1.846 -16.016 1.00 98.19 126 ARG A CA 1
ATOM 912 C C . ARG A 1 126 ? -0.529 -2.837 -15.022 1.00 98.19 126 ARG A C 1
ATOM 914 O O . ARG A 1 126 ? -1.280 -3.473 -14.287 1.00 98.19 126 ARG A O 1
ATOM 921 N N . VAL A 1 127 ? 0.795 -2.975 -14.988 1.00 98.56 127 VAL A N 1
ATOM 922 C CA . VAL A 1 127 ? 1.487 -4.044 -14.239 1.00 98.56 127 VAL A CA 1
ATOM 923 C C . VAL A 1 127 ? 1.490 -3.800 -12.731 1.00 98.56 127 VAL A C 1
ATOM 925 O O . VAL A 1 127 ? 1.496 -4.751 -11.947 1.00 98.56 127 VAL A O 1
ATOM 928 N N . VAL A 1 128 ? 1.407 -2.538 -12.300 1.00 98.19 128 VAL A N 1
ATOM 929 C CA . VAL A 1 128 ? 1.259 -2.186 -10.876 1.00 98.19 128 VAL A CA 1
ATOM 930 C C . VAL A 1 128 ? -0.158 -2.429 -10.351 1.00 98.19 128 VAL A C 1
ATOM 932 O O . VAL A 1 128 ? -0.362 -2.510 -9.141 1.00 98.19 128 VAL A O 1
ATOM 935 N N . ALA A 1 129 ? -1.155 -2.578 -11.230 1.00 96.94 129 ALA A N 1
ATOM 936 C CA . ALA A 1 129 ? -2.541 -2.732 -10.815 1.00 96.94 129 ALA A CA 1
ATOM 937 C C . ALA A 1 129 ? -2.753 -4.046 -10.042 1.00 96.94 129 ALA A C 1
ATOM 939 O O . ALA A 1 129 ? -2.611 -5.138 -10.584 1.00 96.94 129 ALA A O 1
ATOM 940 N N . ARG A 1 130 ? -3.197 -3.952 -8.781 1.00 94.31 130 ARG A N 1
ATOM 941 C CA . ARG A 1 130 ? -3.395 -5.117 -7.890 1.00 94.31 130 ARG A CA 1
ATOM 942 C C . ARG A 1 130 ? -4.320 -6.200 -8.448 1.00 94.31 130 ARG A C 1
ATOM 944 O O . ARG A 1 130 ? -4.137 -7.371 -8.145 1.00 94.31 130 ARG A O 1
ATOM 951 N N . ARG A 1 131 ? -5.330 -5.794 -9.224 1.00 96.12 131 ARG A N 1
ATOM 952 C CA . ARG A 1 131 ? -6.343 -6.690 -9.809 1.00 96.12 131 ARG A CA 1
ATOM 953 C C . ARG A 1 131 ? -5.790 -7.622 -10.886 1.00 96.12 131 ARG A C 1
ATOM 955 O O . ARG A 1 131 ? -6.431 -8.612 -11.204 1.00 96.12 131 ARG A O 1
ATOM 962 N N . LEU A 1 132 ? -4.658 -7.259 -11.479 1.00 97.81 132 LEU A N 1
ATOM 963 C CA . LEU A 1 132 ? -3.993 -8.053 -12.495 1.00 97.81 132 LEU A CA 1
ATOM 964 C C . LEU A 1 132 ? -3.135 -9.112 -11.791 1.00 97.81 132 LEU A C 1
ATOM 966 O O . LEU A 1 132 ? -2.301 -8.718 -10.975 1.00 97.81 132 LEU A O 1
ATOM 970 N N . PRO A 1 133 ? -3.291 -10.414 -12.069 1.00 98.19 133 PRO A N 1
ATOM 971 C CA . PRO A 1 133 ? -2.443 -11.453 -11.491 1.00 98.19 133 PRO A CA 1
ATOM 972 C C . PRO A 1 133 ? -0.945 -11.146 -11.651 1.00 98.19 133 PRO A C 1
ATOM 974 O O . PRO A 1 133 ? -0.515 -10.551 -12.641 1.00 98.19 133 PRO A O 1
ATOM 977 N N . LEU A 1 134 ? -0.143 -11.456 -10.627 1.00 98.38 134 LEU A N 1
ATOM 978 C CA . LEU A 1 134 ? 1.280 -11.092 -10.619 1.00 98.38 134 LEU A CA 1
ATOM 979 C C . LEU A 1 134 ? 2.067 -11.827 -11.710 1.00 98.38 134 LEU A C 1
ATOM 981 O O . LEU A 1 134 ? 2.973 -11.245 -12.292 1.00 98.38 134 LEU A O 1
ATOM 985 N N . ASP A 1 135 ? 1.717 -13.076 -11.992 1.00 98.19 135 ASP A N 1
ATOM 986 C CA . ASP A 1 135 ? 2.277 -13.877 -13.079 1.00 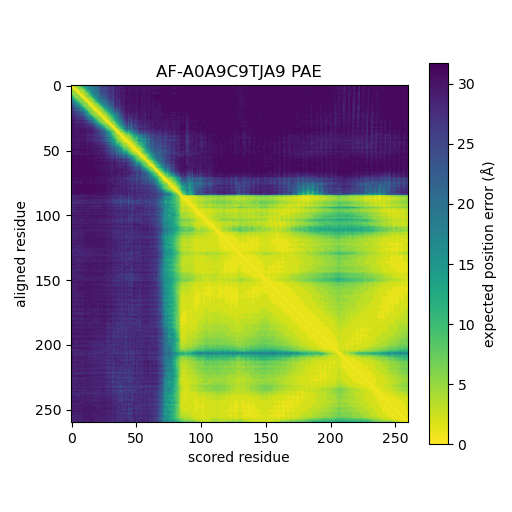98.19 135 ASP A CA 1
ATOM 987 C C . ASP A 1 135 ? 1.991 -13.251 -14.450 1.00 98.19 135 ASP A C 1
ATOM 989 O O . ASP A 1 135 ? 2.917 -13.057 -15.231 1.00 98.19 135 ASP A O 1
ATOM 993 N N . GLU A 1 136 ? 0.751 -12.828 -14.704 1.00 98.62 136 GLU A N 1
ATOM 994 C CA . GLU A 1 136 ? 0.391 -12.120 -15.939 1.00 98.62 136 GLU A CA 1
ATOM 995 C C . GLU A 1 136 ? 1.142 -10.782 -16.064 1.00 98.62 136 GLU A C 1
ATOM 997 O O . GLU A 1 136 ? 1.690 -10.454 -17.118 1.00 98.62 136 GLU A O 1
ATOM 1002 N N . ALA A 1 137 ? 1.231 -10.020 -14.969 1.00 98.62 137 ALA A N 1
ATOM 1003 C CA . ALA A 1 137 ? 1.990 -8.772 -14.925 1.00 98.62 137 ALA A CA 1
ATOM 1004 C C . ALA A 1 137 ? 3.488 -8.985 -15.199 1.00 98.62 137 ALA A C 1
ATOM 1006 O O . ALA A 1 137 ? 4.094 -8.205 -15.934 1.00 98.62 137 ALA A O 1
ATOM 1007 N N . ALA A 1 138 ? 4.067 -10.046 -14.629 1.00 98.38 138 ALA A N 1
ATOM 1008 C CA . ALA A 1 138 ? 5.458 -10.438 -14.820 1.00 98.38 138 ALA A CA 1
ATOM 1009 C C . ALA A 1 138 ? 5.746 -10.839 -16.274 1.00 98.38 138 ALA A C 1
ATOM 1011 O O . ALA A 1 138 ? 6.764 -10.424 -16.826 1.00 98.38 138 ALA A O 1
ATOM 1012 N N . THR A 1 139 ? 4.844 -11.590 -16.912 1.00 98.56 139 THR A N 1
ATOM 1013 C CA . THR A 1 139 ? 4.962 -11.926 -18.336 1.00 98.56 139 THR A CA 1
ATOM 1014 C C . THR A 1 139 ? 4.938 -10.670 -19.201 1.00 98.56 139 THR A C 1
ATOM 1016 O O . THR A 1 139 ? 5.839 -10.488 -20.009 1.00 98.56 139 THR A O 1
ATOM 1019 N N . MET A 1 140 ? 4.006 -9.739 -18.968 1.00 98.62 140 MET A N 1
ATOM 1020 C CA . MET A 1 140 ? 3.934 -8.507 -19.765 1.00 98.62 140 MET A CA 1
ATOM 1021 C C . MET A 1 140 ? 5.202 -7.650 -19.692 1.00 98.62 140 MET A C 1
ATOM 1023 O O . MET A 1 140 ? 5.640 -7.133 -20.717 1.00 98.62 140 MET A O 1
ATOM 1027 N N . VAL A 1 141 ? 5.799 -7.474 -18.504 1.00 98.25 141 VAL A N 1
ATOM 1028 C CA . VAL A 1 141 ? 7.055 -6.707 -18.399 1.00 98.25 141 VAL A CA 1
ATOM 1029 C C . VAL A 1 141 ? 8.227 -7.445 -19.037 1.00 98.25 141 VAL A C 1
ATOM 1031 O O . VAL A 1 141 ? 9.077 -6.805 -19.649 1.00 98.25 141 VAL A O 1
ATOM 1034 N N . LYS A 1 142 ? 8.265 -8.779 -18.928 1.00 98.00 142 LYS A N 1
ATOM 1035 C CA . LYS A 1 142 ? 9.308 -9.600 -19.542 1.00 98.00 142 LYS A CA 1
ATOM 1036 C C . LYS A 1 142 ? 9.247 -9.523 -21.065 1.00 98.00 142 LYS A C 1
ATOM 1038 O O . LYS A 1 142 ? 10.280 -9.308 -21.689 1.00 98.00 142 LYS A O 1
ATOM 1043 N N . ASP A 1 143 ? 8.055 -9.667 -21.636 1.00 98.25 143 ASP A N 1
ATOM 1044 C CA . ASP A 1 143 ? 7.843 -9.616 -23.082 1.00 98.25 143 ASP A CA 1
ATOM 1045 C C . ASP A 1 143 ? 8.188 -8.224 -23.619 1.00 98.25 143 ASP A C 1
ATOM 1047 O O . ASP A 1 143 ? 8.988 -8.107 -24.543 1.00 98.25 143 ASP A O 1
ATOM 1051 N N . PHE A 1 144 ? 7.701 -7.163 -22.959 1.00 98.38 144 PHE A N 1
ATOM 1052 C CA . PHE A 1 144 ? 8.023 -5.787 -23.341 1.00 98.38 144 PHE A CA 1
ATOM 1053 C C . PHE A 1 144 ? 9.533 -5.537 -23.370 1.00 98.38 144 PHE A C 1
ATOM 1055 O O . PHE A 1 144 ? 10.038 -4.969 -24.330 1.00 98.38 144 PHE A O 1
ATOM 1062 N N . VAL A 1 145 ? 10.263 -5.957 -22.330 1.00 97.56 145 VAL A N 1
ATOM 1063 C CA . VAL A 1 145 ? 11.719 -5.754 -22.244 1.00 97.56 145 VAL A CA 1
ATOM 1064 C C . VAL A 1 145 ? 12.468 -6.639 -23.245 1.00 97.56 145 VAL A C 1
ATOM 1066 O O . VAL A 1 145 ? 13.438 -6.187 -23.852 1.00 97.56 145 VAL A O 1
ATOM 1069 N N . GLY A 1 146 ? 12.018 -7.876 -23.460 1.00 96.81 146 GLY A N 1
ATOM 1070 C CA . GLY A 1 146 ? 12.637 -8.815 -24.399 1.00 96.81 146 GLY A CA 1
ATOM 1071 C C . GLY A 1 146 ? 12.519 -8.394 -25.867 1.00 96.81 146 GLY A C 1
ATOM 1072 O O . GLY A 1 146 ? 13.408 -8.704 -26.659 1.00 96.81 146 GLY A O 1
ATOM 1073 N N . GLU A 1 147 ? 11.465 -7.657 -26.224 1.00 96.69 147 GLU A N 1
ATOM 1074 C CA . GLU A 1 147 ? 11.253 -7.108 -27.571 1.00 96.69 147 GLU A CA 1
ATOM 1075 C C . GLU A 1 147 ? 12.116 -5.870 -27.872 1.00 96.69 147 GLU A C 1
ATOM 1077 O O . GLU A 1 147 ? 12.247 -5.477 -29.034 1.00 96.69 147 GLU A O 1
ATOM 1082 N N . LEU A 1 148 ? 12.734 -5.258 -26.855 1.00 96.88 148 LEU A N 1
ATOM 1083 C CA . LEU A 1 148 ? 13.579 -4.081 -27.046 1.00 96.88 148 LEU A CA 1
ATOM 1084 C C . LEU A 1 148 ? 14.896 -4.428 -27.762 1.00 96.88 148 LEU A C 1
ATOM 1086 O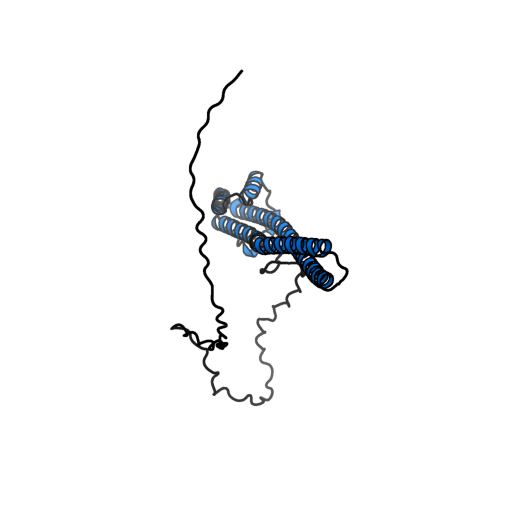 O . LEU A 1 148 ? 15.487 -5.491 -27.501 1.00 96.88 148 LEU A O 1
ATOM 1090 N N . PRO A 1 149 ? 15.422 -3.499 -28.589 1.00 96.81 149 PRO A N 1
ATOM 1091 C CA . PRO A 1 149 ? 16.780 -3.585 -29.107 1.00 96.81 149 PRO A CA 1
ATOM 1092 C C . PRO A 1 149 ? 17.792 -3.750 -27.971 1.00 96.81 149 PRO A C 1
ATOM 1094 O O . PRO A 1 149 ? 17.709 -3.063 -26.954 1.00 96.81 149 PRO A O 1
ATOM 1097 N N . GLU A 1 150 ? 18.780 -4.626 -28.162 1.00 96.06 150 GLU A N 1
ATOM 1098 C CA . GLU A 1 150 ? 19.791 -4.948 -27.142 1.00 96.06 150 GLU A CA 1
ATOM 1099 C C . GLU A 1 150 ? 20.479 -3.693 -26.577 1.00 96.06 150 GLU A C 1
ATOM 1101 O O . GLU A 1 150 ? 20.630 -3.567 -25.367 1.00 96.06 150 GLU A O 1
ATOM 1106 N N . ALA A 1 151 ? 20.791 -2.720 -27.439 1.00 95.56 151 ALA A N 1
ATOM 1107 C CA . ALA A 1 151 ? 21.445 -1.468 -27.054 1.00 95.56 151 ALA A CA 1
ATOM 1108 C C . ALA A 1 151 ? 20.599 -0.557 -26.139 1.00 95.56 151 ALA A C 1
ATOM 1110 O O . ALA A 1 151 ? 21.154 0.274 -25.426 1.00 95.56 151 ALA A O 1
ATOM 1111 N N . GLU A 1 152 ? 19.271 -0.688 -26.160 1.00 94.31 152 GLU A N 1
ATOM 1112 C CA . GLU A 1 152 ? 18.341 0.165 -25.402 1.00 94.31 152 GLU A CA 1
ATOM 1113 C C . GLU A 1 152 ? 17.726 -0.560 -24.197 1.00 94.31 152 GLU A C 1
ATOM 1115 O O . GLU A 1 152 ? 17.132 0.071 -23.314 1.00 94.31 152 GLU A O 1
ATOM 1120 N N . ARG A 1 153 ? 17.854 -1.892 -24.156 1.00 96.25 153 ARG A N 1
ATOM 1121 C CA . ARG A 1 153 ? 17.129 -2.769 -23.236 1.00 96.25 153 ARG A CA 1
ATOM 1122 C C . ARG A 1 153 ? 17.411 -2.455 -21.772 1.00 96.25 153 ARG A C 1
ATOM 1124 O O . ARG A 1 153 ? 16.472 -2.275 -21.003 1.00 96.25 153 ARG A O 1
ATOM 1131 N N . GLU A 1 154 ? 18.680 -2.360 -21.391 1.00 96.19 154 GLU A N 1
ATOM 1132 C CA . GLU A 1 154 ? 19.090 -2.161 -19.996 1.00 96.19 154 GLU A CA 1
ATOM 1133 C C . GLU A 1 154 ? 18.649 -0.793 -19.451 1.00 96.19 154 GLU A C 1
ATOM 1135 O O . GLU A 1 154 ? 18.065 -0.705 -18.366 1.00 96.19 154 GLU A O 1
ATOM 1140 N N . ALA A 1 155 ? 18.847 0.271 -20.234 1.00 96.44 155 ALA A N 1
ATOM 1141 C CA . ALA A 1 155 ? 18.437 1.623 -19.860 1.00 96.44 155 ALA A CA 1
ATOM 1142 C C . ALA A 1 155 ? 16.908 1.726 -19.720 1.00 96.44 155 ALA A C 1
ATOM 1144 O O . ALA A 1 155 ? 16.396 2.251 -18.729 1.00 96.44 155 ALA A O 1
ATOM 1145 N N . THR A 1 156 ? 16.166 1.155 -20.673 1.00 97.06 156 THR A N 1
ATOM 1146 C CA . THR A 1 156 ? 14.697 1.154 -20.648 1.00 97.06 156 THR A CA 1
ATOM 1147 C C . THR A 1 156 ? 14.148 0.307 -19.499 1.00 97.06 156 THR A C 1
ATOM 1149 O O . THR A 1 156 ? 13.226 0.737 -18.806 1.00 97.06 156 THR A O 1
ATOM 1152 N N . ALA A 1 157 ? 14.726 -0.870 -19.247 1.00 97.44 157 ALA A N 1
ATOM 1153 C CA . ALA A 1 157 ? 14.356 -1.732 -18.128 1.00 97.44 157 ALA A CA 1
ATOM 1154 C C . ALA A 1 157 ? 14.575 -1.033 -16.779 1.00 97.44 157 ALA A C 1
ATOM 1156 O O . ALA A 1 157 ? 13.682 -1.042 -15.931 1.00 97.44 157 ALA A O 1
ATOM 1157 N N . THR A 1 158 ? 15.717 -0.360 -16.613 1.00 97.56 158 THR A N 1
ATOM 1158 C CA . THR A 1 158 ? 16.023 0.437 -15.415 1.00 97.56 158 THR A CA 1
ATOM 1159 C C . THR A 1 158 ? 14.990 1.548 -15.215 1.00 97.56 158 THR A C 1
ATOM 1161 O O . THR A 1 158 ? 14.497 1.740 -14.102 1.00 97.56 158 THR A O 1
ATOM 1164 N N . ALA A 1 159 ? 14.579 2.228 -16.291 1.00 98.00 159 ALA A N 1
ATOM 1165 C CA . ALA A 1 159 ? 13.538 3.253 -16.228 1.00 98.00 159 ALA A CA 1
ATOM 1166 C C . ALA A 1 159 ? 12.157 2.701 -15.845 1.00 98.00 159 ALA A C 1
ATOM 1168 O O . ALA A 1 159 ? 11.465 3.301 -15.023 1.00 98.00 159 ALA A O 1
ATOM 1169 N N . ILE A 1 160 ? 11.770 1.535 -16.371 1.00 98.19 160 ILE A N 1
ATOM 1170 C CA . ILE A 1 160 ? 10.514 0.866 -15.995 1.00 98.19 160 ILE A CA 1
ATOM 1171 C C . ILE A 1 160 ? 10.536 0.461 -14.517 1.00 98.19 160 ILE A C 1
ATOM 1173 O O . ILE A 1 160 ? 9.544 0.658 -13.815 1.00 98.19 160 ILE A O 1
ATOM 1177 N N . VAL A 1 161 ? 11.654 -0.076 -14.021 1.00 98.19 161 VAL A N 1
ATOM 1178 C CA . VAL A 1 161 ? 11.806 -0.446 -12.605 1.00 98.19 161 VAL A CA 1
ATOM 1179 C C . VAL A 1 161 ? 11.708 0.776 -11.702 1.00 98.19 161 VAL A C 1
ATOM 1181 O O . VAL A 1 161 ? 10.995 0.716 -10.700 1.00 98.19 161 VAL A O 1
ATOM 1184 N N . ALA A 1 162 ? 12.373 1.876 -12.063 1.00 97.88 162 ALA A N 1
ATOM 1185 C CA . ALA A 1 162 ? 12.285 3.133 -11.328 1.00 97.88 162 ALA A CA 1
ATOM 1186 C C . ALA A 1 162 ? 10.825 3.609 -11.228 1.00 97.88 162 ALA A C 1
ATOM 1188 O O . ALA A 1 162 ? 10.327 3.843 -10.128 1.00 97.88 162 ALA A O 1
ATOM 1189 N N . ASP A 1 163 ? 10.101 3.645 -12.351 1.00 98.19 163 ASP A N 1
ATOM 1190 C CA . ASP A 1 163 ? 8.714 4.115 -12.399 1.00 98.19 163 ASP A CA 1
ATOM 1191 C C . ASP A 1 163 ? 7.744 3.170 -11.639 1.00 98.19 163 ASP A C 1
ATOM 1193 O O . ASP A 1 163 ? 6.818 3.636 -10.960 1.00 98.19 163 ASP A O 1
ATOM 1197 N N . ILE A 1 164 ? 7.962 1.846 -11.694 1.00 98.31 164 ILE A N 1
ATOM 1198 C CA . ILE A 1 164 ? 7.216 0.846 -10.902 1.00 98.31 164 ILE A CA 1
ATOM 1199 C C . ILE A 1 164 ? 7.455 1.059 -9.409 1.00 98.31 164 ILE A C 1
ATOM 1201 O O . ILE A 1 164 ? 6.494 1.121 -8.635 1.00 98.31 164 ILE A O 1
ATOM 1205 N N . LEU A 1 165 ? 8.720 1.161 -8.999 1.00 97.81 165 LEU A N 1
ATOM 1206 C CA . LEU A 1 165 ? 9.098 1.323 -7.602 1.00 97.81 165 LEU A CA 1
ATOM 1207 C C . LEU A 1 165 ? 8.505 2.608 -7.030 1.00 97.81 165 LEU A C 1
ATOM 1209 O O . LEU A 1 165 ? 7.910 2.587 -5.955 1.00 97.81 165 LEU A O 1
ATOM 1213 N N . ASP A 1 166 ? 8.597 3.700 -7.779 1.00 97.50 166 ASP A N 1
ATOM 1214 C CA . ASP A 1 166 ? 8.008 4.985 -7.436 1.00 97.50 166 ASP A CA 1
ATOM 1215 C C . ASP A 1 166 ? 6.493 4.889 -7.236 1.00 97.50 166 ASP A C 1
ATOM 1217 O O . ASP A 1 166 ? 5.949 5.400 -6.250 1.00 97.50 166 ASP A O 1
ATOM 1221 N N . ARG A 1 167 ? 5.782 4.217 -8.149 1.00 97.94 167 ARG A N 1
ATOM 1222 C CA . ARG A 1 167 ? 4.325 4.064 -8.054 1.00 97.94 167 ARG A CA 1
ATOM 1223 C C . ARG A 1 167 ? 3.918 3.214 -6.853 1.00 97.94 167 ARG A C 1
ATOM 1225 O O . ARG A 1 167 ? 3.020 3.620 -6.113 1.00 97.94 167 ARG A O 1
ATOM 1232 N N . LEU A 1 168 ? 4.590 2.086 -6.639 1.00 98.06 168 LEU A N 1
ATOM 1233 C CA . LEU A 1 168 ? 4.304 1.175 -5.531 1.00 98.06 168 LEU A CA 1
ATOM 1234 C C . LEU A 1 168 ? 4.716 1.767 -4.176 1.00 98.06 168 LEU A C 1
ATOM 1236 O O . LEU A 1 168 ? 4.016 1.555 -3.190 1.00 98.06 168 LEU A O 1
ATOM 1240 N N . ASN A 1 169 ? 5.787 2.564 -4.107 1.00 97.88 169 ASN A N 1
ATOM 1241 C CA . ASN A 1 169 ? 6.172 3.271 -2.883 1.00 97.88 169 ASN A CA 1
ATOM 1242 C C . ASN A 1 169 ? 5.187 4.381 -2.508 1.00 97.88 169 ASN A C 1
ATOM 1244 O O . ASN A 1 169 ? 4.873 4.524 -1.326 1.00 97.88 169 ASN A O 1
ATOM 1248 N N . ARG A 1 170 ? 4.648 5.133 -3.481 1.00 97.31 170 ARG A N 1
ATOM 1249 C CA . ARG A 1 170 ? 3.566 6.101 -3.212 1.00 97.31 170 ARG A CA 1
ATOM 1250 C C . ARG A 1 170 ? 2.341 5.407 -2.621 1.00 97.31 170 ARG A C 1
ATOM 1252 O O . ARG A 1 170 ? 1.853 5.797 -1.563 1.00 97.31 170 ARG A O 1
ATOM 1259 N N . GLU A 1 171 ? 1.900 4.335 -3.269 1.00 96.94 171 GLU A N 1
ATOM 1260 C CA . GLU A 1 171 ? 0.762 3.535 -2.821 1.00 96.94 171 GLU A CA 1
ATOM 1261 C C . GLU A 1 171 ? 0.997 2.911 -1.437 1.00 96.94 171 GLU A C 1
ATOM 1263 O O . GLU A 1 171 ? 0.121 2.952 -0.570 1.00 96.94 171 GLU A O 1
ATOM 1268 N N . ARG A 1 172 ? 2.197 2.367 -1.201 1.00 96.75 172 ARG A N 1
ATOM 1269 C CA . ARG A 1 172 ? 2.603 1.861 0.110 1.00 96.75 172 ARG A CA 1
ATOM 1270 C C . ARG A 1 172 ? 2.498 2.963 1.151 1.00 96.75 172 ARG A C 1
ATOM 1272 O O . ARG A 1 172 ? 1.836 2.750 2.158 1.00 96.75 172 ARG A O 1
ATOM 1279 N N . GLY A 1 173 ? 3.088 4.131 0.907 1.00 96.06 173 GLY A N 1
ATOM 1280 C CA . GLY A 1 173 ? 3.056 5.263 1.834 1.00 96.06 173 GLY A CA 1
ATOM 1281 C C . GLY A 1 173 ? 1.633 5.639 2.258 1.00 96.06 173 GLY A C 1
ATOM 1282 O O . GLY A 1 173 ? 1.355 5.756 3.453 1.00 96.06 173 GLY A O 1
ATOM 1283 N N . GLU A 1 174 ? 0.705 5.732 1.302 1.00 96.00 174 GLU A N 1
ATOM 1284 C CA . GLU A 1 174 ? -0.715 5.994 1.576 1.00 96.00 174 GLU A CA 1
ATOM 1285 C C . GLU A 1 174 ? -1.350 4.915 2.465 1.00 96.00 174 GLU A C 1
ATOM 1287 O O . GLU A 1 174 ? -2.058 5.227 3.431 1.00 96.00 174 GLU A O 1
ATOM 1292 N N . VAL A 1 175 ? -1.069 3.640 2.176 1.00 96.06 175 VAL A N 1
ATOM 1293 C CA . VAL A 1 175 ? -1.531 2.508 2.989 1.00 96.06 175 VAL A CA 1
ATOM 1294 C C . VAL A 1 175 ? -0.956 2.583 4.403 1.00 96.06 175 VAL A C 1
ATOM 1296 O O . VAL A 1 175 ? -1.720 2.471 5.361 1.00 96.06 175 VAL A O 1
ATOM 1299 N N . MET A 1 176 ? 0.349 2.826 4.563 1.00 95.25 176 MET A N 1
ATOM 1300 C CA . MET A 1 176 ? 1.000 2.905 5.878 1.00 95.25 176 MET A CA 1
ATOM 1301 C C . MET A 1 176 ? 0.376 4.016 6.739 1.00 95.25 176 MET A C 1
ATOM 1303 O O . MET A 1 176 ? 0.006 3.770 7.887 1.00 95.25 176 MET A O 1
ATOM 1307 N N . VAL A 1 177 ? 0.153 5.210 6.179 1.00 95.25 177 VAL A N 1
ATOM 1308 C CA . VAL A 1 177 ? -0.531 6.315 6.882 1.00 95.25 177 VAL A CA 1
ATOM 1309 C C . VAL A 1 177 ? -1.969 5.932 7.258 1.00 95.25 177 VAL A C 1
ATOM 1311 O O . VAL A 1 177 ? -2.453 6.232 8.356 1.00 95.25 177 VAL A O 1
ATOM 1314 N N . GLY A 1 178 ? -2.676 5.235 6.365 1.00 95.50 178 GLY A N 1
ATOM 1315 C CA . GLY A 1 178 ? -4.015 4.715 6.634 1.00 95.50 178 GLY A CA 1
ATOM 1316 C C . GLY A 1 178 ? -4.051 3.733 7.810 1.00 95.50 178 GLY A C 1
ATOM 1317 O O . GLY A 1 178 ? -4.949 3.823 8.654 1.00 95.50 178 GLY A O 1
ATOM 1318 N N . ILE A 1 179 ? -3.060 2.843 7.885 1.00 96.50 179 ILE A N 1
ATOM 1319 C CA . ILE A 1 179 ? -2.889 1.846 8.946 1.00 96.50 179 ILE A CA 1
ATOM 1320 C C . ILE A 1 179 ? -2.579 2.513 10.293 1.00 96.50 179 ILE A C 1
ATOM 1322 O O . ILE A 1 179 ? -3.177 2.142 11.303 1.00 96.50 179 ILE A O 1
ATOM 1326 N N . GLU A 1 180 ? -1.717 3.530 10.333 1.00 95.12 180 GLU A N 1
ATOM 1327 C CA . GLU A 1 180 ? -1.447 4.279 11.572 1.00 95.12 180 GLU A CA 1
ATOM 1328 C C . GLU A 1 180 ? -2.713 4.946 12.111 1.00 95.12 180 GLU A C 1
ATOM 1330 O O . GLU A 1 180 ? -3.071 4.793 13.281 1.00 95.12 180 GLU A O 1
ATOM 1335 N N . ARG A 1 181 ? -3.466 5.621 11.236 1.00 95.94 181 ARG A N 1
ATOM 1336 C CA . ARG A 1 181 ? -4.752 6.221 11.608 1.00 95.94 181 ARG A CA 1
ATOM 1337 C C . ARG A 1 181 ? -5.750 5.169 12.093 1.00 95.94 181 ARG A C 1
ATOM 1339 O O . ARG A 1 181 ? -6.561 5.454 12.977 1.00 95.94 181 ARG A O 1
ATOM 1346 N N . TYR A 1 182 ? -5.728 3.970 11.514 1.00 95.75 182 TYR A N 1
ATOM 1347 C CA . TYR A 1 182 ? -6.544 2.853 11.978 1.00 95.75 182 TYR A CA 1
ATOM 1348 C C . TYR A 1 182 ? -6.160 2.436 13.401 1.00 95.75 182 TYR A C 1
ATOM 1350 O O . TYR A 1 182 ? -7.034 2.361 14.267 1.00 95.75 182 TYR A O 1
ATOM 1358 N N . GLY A 1 183 ? -4.869 2.230 13.669 1.00 95.44 183 GLY A N 1
ATOM 1359 C CA . GLY A 1 183 ? -4.372 1.848 14.989 1.00 95.44 183 GLY A CA 1
ATOM 1360 C C . GLY A 1 183 ? -4.640 2.904 16.066 1.00 95.44 183 GLY A C 1
ATOM 1361 O O . GLY A 1 183 ? -5.126 2.561 17.147 1.00 95.44 183 GLY A O 1
ATOM 1362 N N . ALA A 1 184 ? -4.478 4.193 15.750 1.00 95.31 184 ALA A N 1
ATOM 1363 C CA . ALA A 1 184 ? -4.861 5.291 16.643 1.00 95.31 184 ALA A CA 1
ATOM 1364 C C . ALA A 1 184 ? -6.355 5.225 17.027 1.00 95.31 184 ALA A C 1
ATOM 1366 O O . ALA A 1 184 ? -6.720 5.320 18.202 1.00 95.31 184 ALA A O 1
ATOM 1367 N N . LYS A 1 185 ? -7.242 4.972 16.050 1.00 95.50 185 LYS A N 1
ATOM 1368 C CA . LYS A 1 185 ? -8.686 4.799 16.300 1.00 95.50 185 LYS A CA 1
ATOM 1369 C C . LYS A 1 185 ? -8.996 3.551 17.134 1.00 95.50 185 LYS A C 1
ATOM 1371 O O . LYS A 1 185 ? -9.904 3.612 17.963 1.00 95.50 185 LYS A O 1
ATOM 1376 N N . GLN A 1 186 ? -8.264 2.448 16.945 1.00 95.31 186 GLN A N 1
ATOM 1377 C CA . GLN A 1 186 ? -8.417 1.235 17.764 1.00 95.31 186 GLN A CA 1
ATOM 1378 C C . GLN A 1 186 ? -8.080 1.497 19.229 1.00 95.31 186 GLN A C 1
ATOM 1380 O O . GLN A 1 186 ? -8.822 1.083 20.117 1.00 95.31 186 GLN A O 1
ATOM 1385 N N . LYS A 1 187 ? -7.000 2.231 19.496 1.00 94.62 187 LYS A N 1
ATOM 1386 C CA . LYS A 1 187 ? -6.629 2.604 20.864 1.00 94.62 187 LYS A CA 1
ATOM 1387 C C . LYS A 1 187 ? -7.644 3.522 21.519 1.00 94.62 187 LYS A C 1
ATOM 1389 O O . LYS A 1 187 ? -7.997 3.297 22.672 1.00 94.62 187 LYS A O 1
ATOM 1394 N N . ALA A 1 188 ? -8.133 4.519 20.783 1.00 95.75 188 ALA A N 1
ATOM 1395 C CA . ALA A 1 188 ? -9.171 5.412 21.282 1.00 95.75 188 ALA A CA 1
ATOM 1396 C C . ALA A 1 188 ? -10.461 4.643 21.615 1.00 95.75 188 ALA A C 1
ATOM 1398 O O . ALA A 1 188 ? -11.079 4.904 22.642 1.00 95.75 188 ALA A O 1
ATOM 1399 N N . LEU A 1 189 ? -10.856 3.668 20.785 1.00 95.94 189 LEU A N 1
ATOM 1400 C CA . LEU A 1 189 ? -11.998 2.796 21.077 1.00 95.94 189 LEU A CA 1
ATOM 1401 C C . LEU A 1 189 ? -11.740 1.905 22.302 1.00 95.94 189 LEU A C 1
ATOM 1403 O O . LEU A 1 189 ? -12.597 1.820 23.173 1.00 95.94 189 LEU A O 1
ATOM 1407 N N . ALA A 1 190 ? -10.549 1.312 22.419 1.00 96.56 190 ALA A N 1
ATOM 1408 C CA . ALA A 1 190 ? -10.174 0.526 23.594 1.00 96.56 190 ALA A CA 1
ATOM 1409 C C . ALA A 1 190 ? -10.212 1.355 24.887 1.00 96.56 190 ALA A C 1
ATOM 1411 O O . ALA A 1 190 ? -10.610 0.850 25.932 1.00 96.56 190 ALA A O 1
ATOM 1412 N N . GLN A 1 191 ? -9.799 2.623 24.826 1.00 96.75 191 GLN A N 1
ATOM 1413 C CA . GLN A 1 191 ? -9.866 3.532 25.966 1.00 96.75 191 GLN A CA 1
ATOM 1414 C C . GLN A 1 191 ? -11.316 3.827 26.368 1.00 96.75 191 GLN A C 1
ATOM 1416 O O . GLN A 1 191 ? -11.658 3.652 27.535 1.00 96.75 191 GLN A O 1
ATOM 1421 N N . ARG A 1 192 ? -12.182 4.154 25.400 1.00 96.69 192 ARG A N 1
ATOM 1422 C CA . ARG A 1 192 ? -13.616 4.354 25.664 1.00 96.69 192 ARG A CA 1
ATOM 1423 C C . ARG A 1 192 ? -14.283 3.116 26.256 1.00 96.69 192 ARG A C 1
ATOM 1425 O O . ARG A 1 192 ? -15.065 3.250 27.185 1.00 96.69 192 ARG A O 1
ATOM 1432 N N . LEU A 1 193 ? -13.928 1.917 25.793 1.00 98.31 193 LEU A N 1
ATOM 1433 C CA . LEU A 1 193 ? -14.450 0.670 26.359 1.00 98.31 193 LEU A CA 1
ATOM 1434 C C . LEU A 1 193 ? -14.080 0.484 27.834 1.00 98.31 193 LEU A C 1
ATOM 1436 O O . LEU A 1 193 ? -14.903 0.016 28.618 1.00 98.31 193 LEU A O 1
ATOM 1440 N N . ARG A 1 194 ? -12.861 0.867 28.238 1.00 98.06 194 ARG A N 1
ATOM 1441 C CA . ARG A 1 194 ? -12.459 0.838 29.656 1.00 98.06 194 ARG A CA 1
ATOM 1442 C C . ARG A 1 194 ? -13.278 1.822 30.484 1.00 98.06 194 ARG A C 1
ATOM 1444 O O . ARG A 1 194 ? -13.728 1.468 31.570 1.00 98.06 194 ARG A O 1
ATOM 1451 N N . GLU A 1 195 ? -13.491 3.026 29.961 1.00 98.00 195 GLU A N 1
ATOM 1452 C CA . GLU A 1 195 ? -14.307 4.062 30.602 1.00 98.00 195 GLU A CA 1
ATOM 1453 C C . GLU A 1 195 ? -15.766 3.608 30.739 1.00 98.00 195 GLU A C 1
ATOM 1455 O O . GLU A 1 195 ? -16.303 3.620 31.842 1.00 98.00 195 GLU A O 1
ATOM 1460 N N . GLN A 1 196 ? -16.371 3.097 29.663 1.00 97.56 196 GLN A N 1
ATOM 1461 C CA . GLN A 1 196 ? -17.725 2.534 29.659 1.00 97.56 196 GLN A CA 1
ATOM 1462 C C . GLN A 1 196 ? -17.856 1.345 30.616 1.00 97.56 196 GLN A C 1
ATOM 1464 O O . GLN A 1 196 ? -18.845 1.243 31.335 1.00 97.56 196 GLN A O 1
ATOM 1469 N N . SER A 1 197 ? -16.860 0.456 30.669 1.00 98.06 197 SER A N 1
ATOM 1470 C CA . SER A 1 197 ? -16.863 -0.674 31.602 1.00 98.06 197 SER A CA 1
ATOM 1471 C C . SER A 1 197 ? -16.797 -0.214 33.061 1.00 98.06 197 SER A C 1
ATOM 1473 O O . SER A 1 197 ? -17.484 -0.789 33.906 1.00 98.06 197 SER A O 1
ATOM 1475 N N . SER A 1 198 ? -15.979 0.797 33.370 1.00 97.75 198 SER A N 1
ATOM 1476 C CA . SER A 1 198 ? -15.899 1.389 34.711 1.00 97.75 198 SER A CA 1
ATOM 1477 C C . SER A 1 198 ? -17.206 2.084 35.088 1.00 97.75 198 SER A C 1
ATOM 1479 O O . SER A 1 198 ? -17.704 1.925 36.201 1.00 97.75 198 SER A O 1
ATOM 1481 N N . GLU A 1 199 ? -17.781 2.831 34.151 1.00 95.94 199 GLU A N 1
ATOM 1482 C CA . GLU A 1 199 ? -19.032 3.555 34.343 1.00 95.94 199 GLU A CA 1
ATOM 1483 C C . GLU A 1 199 ? -20.212 2.604 34.559 1.00 95.94 199 GLU A C 1
ATOM 1485 O O . GLU A 1 199 ? -20.977 2.762 35.508 1.00 95.94 199 GLU A O 1
ATOM 1490 N N . PHE A 1 200 ? -20.312 1.545 33.756 1.00 97.38 200 PHE A N 1
ATOM 1491 C CA . PHE A 1 200 ? -21.316 0.503 33.941 1.00 97.38 200 PHE A CA 1
ATOM 1492 C C . PHE A 1 200 ? -21.200 -0.165 35.320 1.00 97.38 200 PHE A C 1
ATOM 1494 O O . PHE A 1 200 ? -22.208 -0.387 35.993 1.00 97.38 200 PHE A O 1
ATOM 1501 N N . ALA A 1 201 ? -19.976 -0.449 35.782 1.00 96.69 201 ALA A N 1
ATOM 1502 C CA . ALA A 1 201 ? -19.753 -0.989 37.122 1.00 96.69 201 ALA A CA 1
ATOM 1503 C C . ALA A 1 201 ? -20.204 -0.014 38.226 1.00 96.69 201 ALA A C 1
ATOM 1505 O O . ALA A 1 201 ? -20.800 -0.454 39.210 1.00 96.69 201 ALA A O 1
ATOM 1506 N N . ARG A 1 202 ? -19.970 1.293 38.044 1.00 96.31 202 ARG A N 1
ATOM 1507 C CA . ARG A 1 202 ? -20.405 2.356 38.962 1.00 96.31 202 ARG A CA 1
ATOM 1508 C C . ARG A 1 202 ? -21.930 2.456 39.032 1.00 96.31 202 ARG A C 1
ATOM 1510 O O . ARG A 1 202 ? -22.479 2.415 40.129 1.00 96.31 202 ARG A O 1
ATOM 1517 N N . LEU A 1 203 ? -22.609 2.531 37.885 1.00 96.12 203 LEU A N 1
ATOM 1518 C CA . LEU A 1 203 ? -24.074 2.627 37.793 1.00 96.12 203 LEU A CA 1
ATOM 1519 C C . LEU A 1 203 ? -24.774 1.446 38.479 1.00 96.12 203 LEU A C 1
ATOM 1521 O O . LEU A 1 203 ? -25.763 1.626 39.176 1.00 96.12 203 LEU A O 1
ATOM 1525 N N . ARG A 1 204 ? -24.219 0.232 38.368 1.00 95.56 204 ARG A N 1
ATOM 1526 C CA . ARG A 1 204 ? -24.769 -0.959 39.040 1.00 95.56 204 ARG A CA 1
ATOM 1527 C C . ARG A 1 204 ? -24.660 -0.946 40.566 1.00 95.56 204 ARG A C 1
ATOM 1529 O O . ARG A 1 204 ? -25.356 -1.721 41.215 1.00 95.56 204 ARG A O 1
ATOM 1536 N N . GLN A 1 205 ? -23.752 -0.152 41.127 1.00 95.69 205 GLN A N 1
ATOM 1537 C CA . GLN A 1 205 ? -23.546 -0.046 42.575 1.00 95.69 205 GLN A CA 1
ATOM 1538 C C . GLN A 1 205 ? -24.353 1.099 43.195 1.00 95.69 205 GLN A C 1
ATOM 1540 O O . GLN A 1 205 ? -24.457 1.176 44.418 1.00 95.69 205 GLN A O 1
ATOM 1545 N N . GLN A 1 206 ? -24.906 1.995 42.376 1.00 95.50 206 GLN A N 1
ATOM 1546 C CA . GLN A 1 206 ? -25.667 3.139 42.851 1.00 95.50 206 GLN A CA 1
ATOM 1547 C C . GLN A 1 206 ? -27.130 2.754 43.104 1.00 95.50 206 GLN A C 1
ATOM 1549 O O . GLN A 1 206 ? -27.793 2.256 42.198 1.00 95.50 206 GLN A O 1
ATOM 1554 N N . PRO A 1 207 ? -27.651 2.983 44.322 1.00 88.38 207 PRO A N 1
ATOM 1555 C CA . PRO A 1 207 ? -28.996 2.548 44.696 1.00 88.38 207 PRO A CA 1
ATOM 1556 C C . PRO A 1 207 ? -30.112 3.314 43.970 1.00 88.38 207 PRO A C 1
ATOM 1558 O O . PRO A 1 207 ? -31.193 2.763 43.790 1.00 88.38 207 PRO A O 1
ATOM 1561 N N . ASP A 1 208 ? -29.842 4.547 43.530 1.00 93.56 208 ASP A N 1
ATOM 1562 C CA . ASP A 1 208 ? -30.832 5.432 42.901 1.00 93.56 208 ASP A CA 1
ATOM 1563 C C . ASP A 1 208 ? -30.786 5.415 41.361 1.00 93.56 208 ASP A C 1
ATOM 1565 O O . ASP A 1 208 ? -31.555 6.125 40.713 1.00 93.56 208 ASP A O 1
ATOM 1569 N N . THR A 1 209 ? -29.890 4.630 40.749 1.00 93.69 209 THR A N 1
ATOM 1570 C CA . THR A 1 209 ? -29.816 4.521 39.285 1.00 93.69 209 THR A CA 1
ATOM 1571 C C . THR A 1 209 ? -30.997 3.717 38.751 1.00 93.69 209 THR A C 1
ATOM 1573 O O . THR A 1 209 ? -31.301 2.622 39.229 1.00 93.69 209 THR A O 1
ATOM 1576 N N . SER A 1 210 ? -31.663 4.245 37.726 1.00 96.25 210 SER A N 1
ATOM 1577 C CA . SER A 1 210 ? -32.827 3.585 37.143 1.00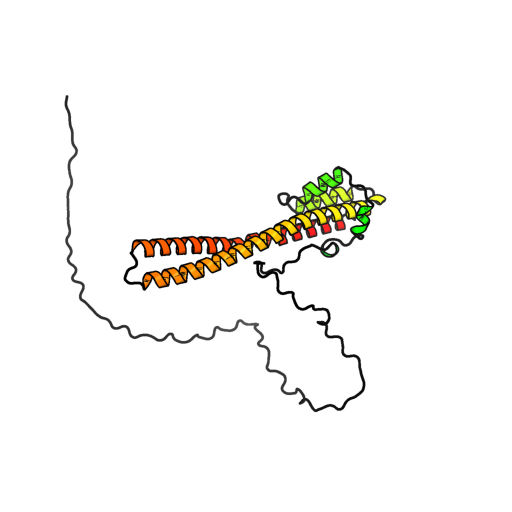 96.25 210 SER A CA 1
ATOM 1578 C C . SER A 1 210 ? -32.437 2.312 36.369 1.00 96.25 210 SER A C 1
ATOM 1580 O O . SER A 1 210 ? -31.361 2.244 35.764 1.00 96.25 210 SER A O 1
ATOM 1582 N N . PRO A 1 211 ? -33.322 1.298 36.298 1.00 94.50 211 PRO A N 1
ATOM 1583 C CA . PRO A 1 211 ? -33.079 0.108 35.479 1.00 94.50 211 PRO A CA 1
ATOM 1584 C C . PRO A 1 211 ? -32.823 0.423 33.998 1.00 94.50 211 PRO A C 1
ATOM 1586 O O . PRO A 1 211 ? -32.043 -0.273 33.351 1.00 94.50 211 PRO A O 1
ATOM 1589 N N . THR A 1 212 ? -33.456 1.475 33.471 1.00 96.75 212 THR A N 1
ATOM 1590 C CA . THR A 1 212 ? -33.283 1.921 32.083 1.00 96.75 212 THR A CA 1
ATOM 15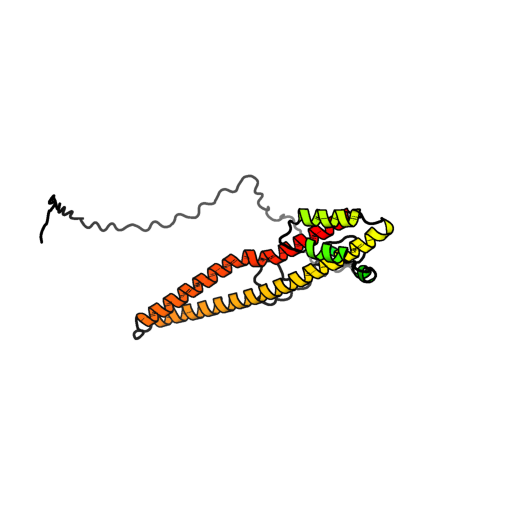91 C C . THR A 1 212 ? -31.868 2.439 31.830 1.00 96.75 212 THR A C 1
ATOM 1593 O O . THR A 1 212 ? -31.245 2.016 30.863 1.00 96.75 212 THR A O 1
ATOM 1596 N N . GLU A 1 213 ? -31.314 3.271 32.718 1.00 95.19 213 GLU A N 1
ATOM 1597 C CA . GLU A 1 213 ? -29.941 3.792 32.583 1.00 95.19 213 GLU A CA 1
ATOM 1598 C C . GLU A 1 213 ? -28.893 2.668 32.612 1.00 95.19 213 GLU A C 1
ATOM 1600 O O . GLU A 1 213 ? -27.940 2.671 31.830 1.00 95.19 213 GLU A O 1
ATOM 1605 N N . ILE A 1 214 ? -29.080 1.667 33.482 1.00 96.44 214 ILE A N 1
ATOM 1606 C CA . ILE A 1 214 ? -28.198 0.490 33.547 1.00 96.44 214 ILE A CA 1
ATOM 1607 C C . ILE A 1 214 ? -28.253 -0.295 32.233 1.00 96.44 214 ILE A C 1
ATOM 1609 O O . ILE A 1 214 ? -27.219 -0.743 31.728 1.00 96.44 214 ILE A O 1
ATOM 1613 N N . GLU A 1 215 ? -29.451 -0.478 31.680 1.00 97.00 215 GLU A N 1
ATOM 1614 C CA . GLU A 1 215 ? -29.655 -1.212 30.435 1.00 97.00 215 GLU A CA 1
ATOM 1615 C C . GLU A 1 215 ? -29.064 -0.471 29.227 1.00 97.00 215 GLU A C 1
ATOM 1617 O O . GLU A 1 215 ? -28.372 -1.088 28.417 1.00 97.00 215 GLU A O 1
ATOM 1622 N N . GLU A 1 216 ? -29.242 0.847 29.130 1.00 96.94 216 GLU A N 1
ATOM 1623 C CA . GLU A 1 216 ? -28.636 1.672 28.078 1.00 96.94 216 GLU A CA 1
ATOM 1624 C C . GLU A 1 216 ? -27.103 1.608 28.117 1.00 96.94 216 GLU A C 1
ATOM 1626 O O . GLU A 1 216 ? -26.464 1.345 27.091 1.00 96.94 216 GLU A O 1
ATOM 1631 N N . ALA A 1 217 ? -26.504 1.752 29.305 1.00 97.06 217 ALA A N 1
ATOM 1632 C CA . ALA A 1 217 ? -25.059 1.624 29.487 1.00 97.06 217 ALA A CA 1
ATOM 1633 C C . ALA A 1 217 ? -24.549 0.225 29.096 1.00 97.06 217 ALA A C 1
ATOM 1635 O O . ALA A 1 217 ? -23.506 0.093 28.448 1.00 97.06 217 ALA A O 1
ATOM 1636 N N . ARG A 1 218 ? -25.306 -0.831 29.431 1.00 97.38 218 ARG A N 1
ATOM 1637 C CA . ARG A 1 218 ? -24.990 -2.211 29.040 1.00 97.38 218 ARG A CA 1
ATOM 1638 C C . ARG A 1 218 ? -25.012 -2.391 27.524 1.00 97.38 218 ARG A C 1
ATOM 1640 O O . ARG A 1 218 ? -24.100 -3.009 26.974 1.00 97.38 218 ARG A O 1
ATOM 1647 N N . GLN A 1 219 ? -26.043 -1.885 26.851 1.00 98.00 219 GLN A N 1
ATOM 1648 C CA . GLN A 1 219 ? -26.182 -2.007 25.398 1.00 98.00 219 GLN A CA 1
ATOM 1649 C C . GLN A 1 219 ? -25.081 -1.247 24.660 1.00 98.00 219 GLN A C 1
ATOM 1651 O O . GLN A 1 219 ? -24.496 -1.793 23.724 1.00 98.00 219 GLN A O 1
ATOM 1656 N N . ALA A 1 220 ? -24.749 -0.035 25.114 1.00 96.19 220 ALA A N 1
ATOM 1657 C CA . ALA A 1 220 ? -23.648 0.747 24.559 1.00 96.19 220 ALA A CA 1
ATOM 1658 C C . ALA A 1 220 ? -22.309 -0.000 24.674 1.00 96.19 220 ALA A C 1
ATOM 1660 O O . ALA A 1 220 ? -21.604 -0.155 23.676 1.00 96.19 220 ALA A O 1
ATOM 1661 N N . LEU A 1 221 ? -22.000 -0.543 25.859 1.00 98.06 221 LEU A N 1
ATOM 1662 C CA . LEU A 1 221 ? -20.785 -1.328 26.084 1.00 98.06 221 LEU A CA 1
ATOM 1663 C C . LEU A 1 221 ? -20.726 -2.561 25.168 1.00 98.06 221 LEU A C 1
ATOM 1665 O O . LEU A 1 221 ? -19.723 -2.778 24.494 1.00 98.06 221 LEU A O 1
ATOM 1669 N N . LEU A 1 222 ? -21.808 -3.346 25.092 1.00 98.19 222 LEU A N 1
ATOM 1670 C CA . LEU A 1 222 ? -21.868 -4.536 24.234 1.00 98.19 222 LEU A CA 1
ATOM 1671 C C . LEU A 1 222 ? -21.721 -4.198 22.749 1.00 98.19 222 LEU A C 1
ATOM 1673 O O . LEU A 1 222 ? -21.087 -4.947 22.001 1.00 98.19 222 LEU A O 1
ATOM 1677 N N . TRP A 1 223 ? -22.319 -3.089 22.311 1.00 97.81 223 TRP A N 1
ATOM 1678 C CA . TRP A 1 223 ? -22.187 -2.616 20.942 1.00 97.81 223 TRP A CA 1
ATOM 1679 C C . TRP A 1 223 ? -20.735 -2.276 20.612 1.00 97.81 223 TRP A C 1
ATOM 1681 O O . TRP A 1 223 ? -20.188 -2.812 19.646 1.00 97.81 223 TRP A O 1
ATOM 1691 N N . ASP A 1 224 ? -20.095 -1.453 21.438 1.00 97.56 224 ASP A N 1
ATOM 1692 C CA . ASP A 1 224 ? -18.723 -1.019 21.199 1.00 97.56 224 ASP A CA 1
ATOM 1693 C C . ASP A 1 224 ? -17.717 -2.172 21.332 1.00 97.56 224 ASP A C 1
ATOM 1695 O O . ASP A 1 224 ? -16.745 -2.212 20.573 1.00 97.56 224 ASP A O 1
ATOM 1699 N N . THR A 1 225 ? -17.953 -3.144 22.227 1.00 98.19 225 THR A N 1
ATOM 1700 C CA . THR A 1 225 ? -17.106 -4.344 22.346 1.00 98.19 225 THR A CA 1
ATOM 1701 C C . THR A 1 225 ? -17.131 -5.146 21.052 1.00 98.19 225 THR A C 1
ATOM 1703 O O . THR A 1 225 ? -16.075 -5.478 20.519 1.00 98.19 225 THR A O 1
ATOM 1706 N N . ARG A 1 226 ? -18.318 -5.377 20.482 1.00 98.12 226 ARG A N 1
ATOM 1707 C CA . ARG A 1 226 ? -18.445 -6.093 19.208 1.00 98.12 226 ARG A CA 1
ATOM 1708 C C . ARG A 1 226 ? -17.704 -5.378 18.080 1.00 98.12 226 ARG A C 1
ATOM 1710 O O . ARG A 1 226 ? -16.935 -6.005 17.361 1.00 98.12 226 ARG A O 1
ATOM 1717 N N . ILE A 1 227 ? -17.886 -4.060 17.960 1.00 97.31 227 ILE A N 1
ATOM 1718 C CA . ILE A 1 227 ? -17.196 -3.254 16.942 1.00 97.31 227 ILE A CA 1
ATOM 1719 C C . ILE A 1 227 ? -15.676 -3.318 17.127 1.00 97.31 227 ILE A C 1
ATOM 1721 O O . ILE A 1 227 ? -14.932 -3.361 16.145 1.00 97.31 227 ILE A O 1
ATOM 1725 N N . PHE A 1 228 ? -15.193 -3.301 18.368 1.00 97.31 228 PHE A N 1
ATOM 1726 C CA . PHE A 1 228 ? -13.773 -3.443 18.661 1.00 97.31 228 PHE A CA 1
ATOM 1727 C C . PHE A 1 228 ? -13.239 -4.812 18.233 1.00 97.31 228 PHE A C 1
ATOM 1729 O O . PHE A 1 228 ? -12.220 -4.868 17.545 1.00 97.31 228 PHE A O 1
ATOM 1736 N N . ASP A 1 229 ? -13.938 -5.893 18.567 1.00 97.00 229 ASP A N 1
ATOM 1737 C CA . ASP A 1 229 ? -13.514 -7.254 18.240 1.00 97.00 229 ASP A CA 1
ATOM 1738 C C . ASP A 1 229 ? -13.523 -7.515 16.726 1.00 97.00 229 ASP A C 1
ATOM 1740 O O . ASP A 1 229 ? -12.526 -7.997 16.182 1.00 97.00 229 ASP A O 1
ATOM 1744 N N . GLU A 1 230 ? -14.575 -7.097 16.014 1.00 96.94 230 GLU A N 1
ATOM 1745 C CA . GLU A 1 230 ? -14.659 -7.185 14.546 1.00 96.94 230 GLU A CA 1
ATOM 1746 C C . GLU A 1 230 ? -13.490 -6.450 13.869 1.00 96.94 230 GLU A C 1
ATOM 1748 O O . GLU A 1 230 ? -12.846 -6.943 12.934 1.00 96.94 230 GLU A O 1
ATOM 1753 N N . ARG A 1 231 ? -13.163 -5.256 14.372 1.00 96.44 231 ARG A N 1
ATOM 1754 C CA . ARG A 1 231 ? -12.045 -4.458 13.863 1.00 96.44 231 ARG A CA 1
ATOM 1755 C C . ARG A 1 231 ? -10.691 -5.072 14.208 1.00 96.44 231 ARG A C 1
ATOM 1757 O O . ARG A 1 231 ? -9.774 -5.038 13.384 1.00 96.44 231 ARG A O 1
ATOM 1764 N N . ARG A 1 232 ? -10.533 -5.652 15.395 1.00 93.75 232 ARG A N 1
ATOM 1765 C CA . ARG A 1 232 ? -9.313 -6.383 15.751 1.00 93.75 232 ARG A CA 1
ATOM 1766 C C . ARG A 1 232 ? -9.099 -7.589 14.853 1.00 93.75 232 ARG A C 1
ATOM 1768 O O . ARG A 1 232 ? -7.978 -7.795 14.405 1.00 93.75 232 ARG A O 1
ATOM 1775 N N . GLN A 1 233 ? -10.151 -8.342 14.548 1.00 94.56 233 GLN A N 1
ATOM 1776 C CA . GLN A 1 233 ? -10.069 -9.475 13.629 1.00 94.56 233 GLN A CA 1
ATOM 1777 C C . GLN A 1 233 ? -9.692 -9.026 12.209 1.00 94.56 233 GLN A C 1
ATOM 1779 O O . GLN A 1 233 ? -8.869 -9.659 11.551 1.00 94.56 233 GLN A O 1
ATOM 1784 N N . SER A 1 234 ? -10.228 -7.887 11.766 1.00 95.31 234 SER A N 1
ATOM 1785 C CA . SER A 1 234 ? -9.930 -7.311 10.448 1.00 95.31 234 SER A CA 1
ATOM 1786 C C . SER A 1 234 ? -8.495 -6.786 10.306 1.00 95.31 234 SER A C 1
ATOM 1788 O O . SER A 1 234 ? -8.034 -6.552 9.188 1.00 95.31 234 SER A O 1
ATOM 1790 N N . LEU A 1 235 ? -7.772 -6.598 11.416 1.00 93.75 235 LEU A N 1
ATOM 1791 C CA . LEU A 1 235 ? -6.415 -6.053 11.409 1.00 93.75 235 LEU A CA 1
ATOM 1792 C C . LEU A 1 235 ? -5.441 -6.920 10.601 1.00 93.75 235 LEU A C 1
ATOM 1794 O O . LEU A 1 235 ? -4.554 -6.374 9.953 1.00 93.75 235 LEU A O 1
ATOM 1798 N N . THR A 1 236 ? -5.631 -8.243 10.586 1.00 91.69 236 THR A N 1
ATOM 1799 C CA . THR A 1 236 ? -4.799 -9.165 9.799 1.00 91.69 236 THR A CA 1
ATOM 1800 C C . THR A 1 236 ? -4.786 -8.776 8.322 1.00 91.69 236 THR A C 1
ATOM 1802 O O . THR A 1 236 ? -3.715 -8.572 7.757 1.00 91.69 236 THR A O 1
ATOM 1805 N N . TYR A 1 237 ? -5.961 -8.568 7.723 1.00 94.56 237 TYR A N 1
ATOM 1806 C CA . TYR A 1 237 ? -6.083 -8.193 6.311 1.00 94.56 237 TYR A CA 1
ATOM 1807 C C . TYR A 1 237 ? -5.513 -6.803 6.033 1.00 94.56 237 TYR A C 1
ATOM 1809 O O . TYR A 1 237 ? -4.856 -6.578 5.023 1.00 94.56 237 TYR A O 1
ATOM 1817 N N . VAL A 1 238 ? -5.727 -5.866 6.958 1.00 95.38 238 VAL A N 1
ATOM 1818 C CA . VAL A 1 238 ? -5.179 -4.507 6.862 1.00 95.38 238 VAL A CA 1
ATOM 1819 C C . VAL A 1 238 ? -3.646 -4.537 6.847 1.00 95.38 238 VAL A C 1
ATOM 1821 O O . VAL A 1 238 ? -3.024 -3.839 6.048 1.00 95.38 238 VAL A O 1
ATOM 1824 N N . CYS A 1 239 ? -3.041 -5.371 7.692 1.00 95.88 239 CYS A N 1
ATOM 1825 C CA . CYS A 1 239 ? -1.592 -5.522 7.793 1.00 95.88 239 CYS A CA 1
ATOM 1826 C C . CYS A 1 239 ? -0.970 -6.365 6.671 1.00 95.88 239 CYS A C 1
ATOM 1828 O O . CYS A 1 239 ? 0.248 -6.336 6.508 1.00 95.88 239 CYS A O 1
ATOM 1830 N N . GLU A 1 240 ? -1.772 -7.087 5.891 1.00 95.62 240 GLU A N 1
ATOM 1831 C CA . GLU A 1 240 ? -1.309 -7.851 4.729 1.00 95.62 240 GLU A CA 1
ATOM 1832 C C . GLU A 1 240 ? -1.110 -6.961 3.492 1.00 95.62 240 GLU A C 1
ATOM 1834 O O . GLU A 1 240 ? -0.227 -7.221 2.677 1.00 95.62 240 GLU A O 1
ATOM 1839 N N . VAL A 1 241 ? -1.856 -5.856 3.369 1.00 95.94 241 VAL A N 1
ATOM 1840 C CA . VAL A 1 241 ? -1.781 -4.972 2.190 1.00 95.94 241 VAL A CA 1
ATOM 1841 C C . VAL A 1 241 ? -0.350 -4.492 1.878 1.00 95.94 241 VAL A C 1
ATOM 1843 O O . VAL A 1 241 ? 0.049 -4.606 0.717 1.00 95.94 241 VAL A O 1
ATOM 1846 N N . PRO A 1 242 ? 0.466 -4.006 2.842 1.00 96.00 242 PRO A N 1
ATOM 1847 C CA . PRO A 1 242 ? 1.855 -3.623 2.563 1.00 96.00 242 PRO A CA 1
ATOM 1848 C C . PRO A 1 242 ? 2.717 -4.778 2.039 1.00 96.00 242 PRO A C 1
ATOM 1850 O O . PRO A 1 242 ? 3.581 -4.555 1.192 1.00 96.00 242 PRO A O 1
ATOM 1853 N N . VAL A 1 243 ? 2.464 -6.002 2.513 1.00 95.19 243 VAL A N 1
ATOM 1854 C CA . VAL A 1 243 ? 3.186 -7.210 2.088 1.00 95.19 243 VAL A CA 1
ATOM 1855 C C . VAL A 1 243 ? 2.858 -7.536 0.633 1.00 95.19 243 VAL A C 1
ATOM 1857 O O . VAL A 1 243 ? 3.761 -7.822 -0.145 1.00 95.19 243 VAL A O 1
ATOM 1860 N N . LEU A 1 244 ? 1.591 -7.422 0.229 1.00 96.38 244 LEU A N 1
ATOM 1861 C CA . LEU A 1 244 ? 1.180 -7.659 -1.160 1.00 96.38 244 LEU A CA 1
ATOM 1862 C C . LEU A 1 244 ? 1.794 -6.643 -2.136 1.00 96.38 244 LEU A C 1
ATOM 1864 O O . LEU A 1 244 ? 2.174 -7.008 -3.249 1.00 96.38 244 LEU A O 1
ATOM 1868 N N . ILE A 1 245 ? 1.923 -5.376 -1.724 1.00 97.25 245 ILE A N 1
ATOM 1869 C CA . ILE A 1 245 ? 2.606 -4.342 -2.521 1.00 97.25 245 ILE A CA 1
ATOM 1870 C C . ILE A 1 245 ? 4.084 -4.710 -2.713 1.00 97.25 245 ILE A C 1
ATOM 1872 O O . ILE A 1 245 ? 4.607 -4.626 -3.822 1.00 97.25 245 ILE A O 1
ATOM 1876 N N . GLU A 1 246 ? 4.747 -5.162 -1.648 1.00 96.56 246 GLU A N 1
ATOM 1877 C CA . GLU A 1 246 ? 6.154 -5.569 -1.679 1.00 96.56 246 GLU A CA 1
ATOM 1878 C C . GLU A 1 246 ? 6.386 -6.821 -2.532 1.00 96.56 246 GLU A C 1
ATOM 1880 O O . GLU A 1 246 ? 7.291 -6.841 -3.363 1.00 96.56 246 GLU A O 1
ATOM 1885 N N . GLN A 1 247 ? 5.522 -7.831 -2.407 1.00 96.94 247 GLN A N 1
ATOM 1886 C CA . GLN A 1 247 ? 5.554 -9.023 -3.257 1.00 96.94 247 GLN A CA 1
ATOM 1887 C C . GLN A 1 247 ? 5.403 -8.666 -4.737 1.00 96.94 247 GLN A C 1
ATOM 1889 O O . GLN A 1 247 ? 6.118 -9.217 -5.576 1.00 96.94 247 GLN A O 1
ATOM 1894 N N . ARG A 1 248 ? 4.511 -7.722 -5.069 1.00 98.31 248 ARG A N 1
ATOM 1895 C CA . ARG A 1 248 ? 4.362 -7.228 -6.442 1.00 98.31 248 ARG A CA 1
ATOM 1896 C C . ARG A 1 248 ? 5.618 -6.506 -6.921 1.00 98.31 248 ARG A C 1
ATOM 1898 O O . ARG A 1 248 ? 6.081 -6.802 -8.017 1.00 98.31 248 ARG A O 1
ATOM 1905 N N . ALA A 1 249 ? 6.184 -5.614 -6.109 1.00 98.00 249 ALA A N 1
ATOM 1906 C CA . ALA A 1 249 ? 7.420 -4.907 -6.446 1.00 98.00 249 ALA A CA 1
ATOM 1907 C C . ALA A 1 249 ? 8.570 -5.888 -6.729 1.00 98.00 249 ALA A C 1
ATOM 1909 O O . ALA A 1 249 ? 9.222 -5.797 -7.767 1.00 98.00 249 ALA A O 1
ATOM 1910 N N . PHE A 1 250 ? 8.764 -6.873 -5.847 1.00 97.19 250 PHE A N 1
ATOM 1911 C CA . PHE A 1 250 ? 9.791 -7.901 -6.002 1.00 97.19 250 PHE A CA 1
ATOM 1912 C C . PHE A 1 250 ? 9.550 -8.792 -7.226 1.00 97.19 250 PHE A C 1
ATOM 1914 O O . PHE A 1 250 ? 10.474 -9.052 -7.995 1.00 97.19 250 PHE A O 1
ATOM 1921 N N . GLY A 1 251 ? 8.310 -9.244 -7.434 1.00 97.75 251 GLY A N 1
ATOM 1922 C CA . GLY A 1 251 ? 7.951 -10.082 -8.577 1.00 97.75 251 GLY A CA 1
ATOM 1923 C C . GLY A 1 251 ? 8.211 -9.388 -9.913 1.00 97.75 251 GLY A C 1
ATOM 1924 O O . GLY A 1 251 ? 8.814 -9.985 -10.803 1.00 97.75 251 GLY A O 1
ATOM 1925 N N . LEU A 1 252 ? 7.825 -8.114 -10.030 1.00 98.31 252 LEU A N 1
ATOM 1926 C CA . LEU A 1 252 ? 8.060 -7.315 -11.234 1.00 98.31 252 LEU A CA 1
ATOM 1927 C C . LEU A 1 252 ? 9.548 -7.007 -11.439 1.00 98.31 252 LEU A C 1
ATOM 1929 O O . LEU A 1 252 ? 10.052 -7.204 -12.542 1.00 98.31 252 LEU A O 1
ATOM 1933 N N . GLY A 1 253 ? 10.266 -6.598 -10.388 1.00 97.31 253 GLY A N 1
ATOM 1934 C CA . GLY A 1 253 ? 11.707 -6.335 -10.465 1.00 97.31 253 GLY A CA 1
ATOM 1935 C C . GLY A 1 253 ? 12.499 -7.566 -10.914 1.00 97.31 253 GLY A C 1
ATOM 1936 O O . GLY A 1 253 ? 13.319 -7.485 -11.829 1.00 97.31 253 GLY A O 1
ATOM 1937 N N . ARG A 1 254 ? 12.175 -8.744 -10.364 1.00 96.56 254 ARG A N 1
ATOM 1938 C CA . ARG A 1 254 ? 12.777 -10.020 -10.776 1.00 96.56 254 ARG A CA 1
ATOM 1939 C C . ARG A 1 254 ? 12.433 -10.398 -12.216 1.00 96.56 254 ARG A C 1
ATOM 1941 O O . ARG A 1 254 ? 13.302 -10.900 -12.925 1.00 96.56 254 ARG A O 1
ATOM 1948 N N . ALA A 1 255 ? 11.185 -10.197 -12.641 1.00 97.62 255 ALA A N 1
ATOM 1949 C CA . ALA A 1 255 ? 10.760 -10.508 -14.004 1.00 97.62 255 ALA A CA 1
ATOM 1950 C C . ALA A 1 255 ? 11.526 -9.666 -15.031 1.00 97.62 255 ALA A C 1
ATOM 1952 O O . ALA A 1 255 ? 12.060 -10.222 -15.991 1.00 97.62 255 ALA A O 1
ATOM 1953 N N . ILE A 1 256 ? 11.664 -8.363 -14.772 1.00 97.25 256 ILE A N 1
ATOM 1954 C CA . ILE A 1 256 ? 12.439 -7.446 -15.614 1.00 97.25 256 ILE A CA 1
ATOM 1955 C C . ILE A 1 256 ? 13.917 -7.848 -15.629 1.00 97.25 256 ILE A C 1
ATOM 1957 O O . ILE A 1 256 ? 14.501 -7.965 -16.700 1.00 97.25 256 ILE A O 1
ATOM 1961 N N . ALA A 1 257 ? 14.509 -8.143 -14.467 1.00 94.75 257 ALA A N 1
ATOM 1962 C CA . ALA A 1 257 ? 15.913 -8.552 -14.386 1.00 94.75 257 ALA A CA 1
ATOM 1963 C C . ALA A 1 257 ? 16.193 -9.860 -15.144 1.00 94.75 257 ALA A C 1
ATOM 1965 O O . ALA A 1 257 ? 17.292 -10.058 -15.639 1.00 94.75 257 ALA A O 1
ATOM 1966 N N . SER A 1 258 ? 15.202 -10.752 -15.254 1.00 94.50 258 SER A N 1
ATOM 1967 C CA . SER A 1 258 ? 15.325 -11.999 -16.023 1.00 94.50 258 SER A CA 1
ATOM 1968 C C . SER A 1 258 ? 15.212 -11.828 -17.543 1.00 94.50 258 SER A C 1
ATOM 1970 O O . SER A 1 258 ? 15.371 -12.809 -18.270 1.00 94.50 258 SER A O 1
ATOM 1972 N N . ALA A 1 259 ? 14.857 -10.628 -18.007 1.00 93.12 259 ALA A N 1
ATOM 1973 C CA . ALA A 1 259 ? 14.729 -10.280 -19.421 1.00 93.12 259 ALA A CA 1
ATOM 1974 C C . ALA A 1 259 ? 15.966 -9.547 -19.971 1.00 93.12 259 ALA A C 1
ATOM 1976 O O . ALA A 1 259 ? 16.053 -9.342 -21.184 1.00 93.12 259 ALA A O 1
ATOM 1977 N N . LEU A 1 260 ? 16.881 -9.139 -19.086 1.00 90.75 260 LEU A N 1
ATOM 1978 C CA . LEU A 1 260 ? 18.203 -8.619 -19.429 1.00 90.75 260 LEU A CA 1
ATOM 1979 C C . LEU A 1 260 ? 19.147 -9.778 -19.755 1.00 90.75 260 LEU A C 1
ATOM 1981 O O . LEU A 1 260 ? 19.784 -9.694 -20.827 1.00 90.75 260 LEU A O 1
#